Protein AF-A0A1H6VQX9-F1 (afdb_monomer)

Secondary structure (DSSP, 8-state):
---HHHHHHHHHHHHHHHHHHHHHT-HHHHHHHHHHHHHHHHHHHHHHHHHHHHHHHHHHTT----SHHHHTTSHHHHHHHHHHHHHHHHHHHHHHHHHHHHHHHHHHHHHHHHHHHHHHHHHHH-TTGGG-HHHHHHHHHHHHHHHHHHHHHTTTTTS-HHHHSTTSSHHHHHHHHHHHHHHHHS--PPPGGGSTTTHHHHHHHHHHHHHHHHHHHHHHHHHHTT-HHHHHHHHHHHHHHHHHHHHHHHHHHHHHHHSHHHHHH-TTHHHHHHHHHHHHHHHHHHHHHHHHHHHHHHHHHHHH--

Sequence (306 aa):
MVDMTKEREKFEKDFKKTKPQLKALSAAQGTKMKKQVLSWLDETWKLEDKLSDTIVAARKSGVTGTRAADFIKEKAVAKALKDWKAAVVKHHGNIDELTGFSNDAQALHDELARRTEFIEKDLKKSKTGMKDMKIMATVKEAKRALPDLKKAGAFGSDLPVHVVFYARKLQQSVEVIVKQALKKADPKEFPKALQPEQRKRTVRTVTGHERKVLNYCRAAEAGMEKDIKKAAKALDMAKKELEPLEKLHDEFTSVAKKMRKEIAESKDKAAIVKLMKSVNDSFRKCDAVFDELDEKIDAAQAQANS

Foldseek 3Di:
DDPLVVLLVVLLVVLVVCVVVLVVLFLVVLVVLLVVLVVLVVVLVVLLVQLLVLLLVQVVVPQPDQFLVSSCVPPSNVVSLVVSVVSVVVSLVSLVVLQVSLVSLVVCLVVLVVSLVVSVVVLVVDPCSVVPVSSVVSSVVSVVSNVRSNSSNCSSVPDDPCSNCPCVVVRVVSSVSSNVSVLVNPDLDDPPCLDPVNVVVNLVLLVVLLVLLVVLLVQLVVCLVPPLVSSVVSLVSSVVSLVVLVVLLVSLVVCVVSNVVVLVPDPCVVSSVVSNVSSNVSNVVSVVSSVVSVVVSVVSVVVVVD

Organism: NCBI:txid1227549

Solvent-accessible surface area (backbone atoms only — not comparable to full-atom values): 16025 Å² total; per-residue (Å²): 132,86,61,62,68,60,52,50,55,47,50,53,57,49,54,63,68,42,50,66,53,54,62,65,37,21,38,70,49,43,52,52,46,53,50,48,38,54,53,40,47,54,55,28,49,56,30,46,51,50,27,29,52,36,46,24,51,44,43,75,74,63,55,81,63,84,50,52,81,61,46,50,77,40,67,65,30,38,49,29,49,50,54,27,52,52,36,51,53,50,34,51,49,44,48,51,52,39,34,50,51,7,51,53,14,36,53,51,28,55,52,50,50,54,53,43,52,54,54,51,55,49,33,73,71,36,96,64,34,81,71,44,60,67,59,53,50,47,46,54,52,52,61,66,46,40,65,40,18,50,54,14,27,41,53,46,77,70,54,56,66,71,69,77,54,53,61,70,56,52,72,62,43,48,43,50,45,44,50,53,19,50,67,70,47,57,75,92,63,73,57,67,62,64,31,82,91,32,36,69,56,42,51,52,51,52,55,49,31,44,52,50,23,54,50,22,41,53,50,13,60,70,19,53,88,77,37,54,71,58,11,52,53,26,40,54,54,16,50,66,39,39,53,64,40,50,54,51,32,51,53,44,55,49,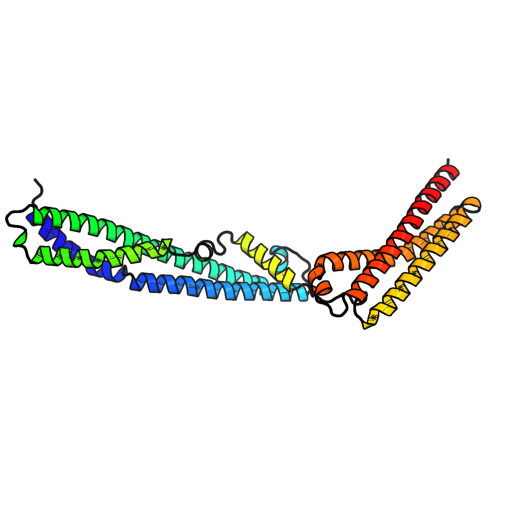44,61,68,76,39,49,66,60,44,71,71,37,96,52,32,70,62,46,54,51,52,49,48,51,43,43,53,47,35,54,55,49,50,55,55,46,53,59,48,51,56,51,50,52,54,53,53,54,63,76,74,108

pLDDT: mean 89.67, std 8.83, range [50.38, 98.38]

Structure (mmCIF, N/CA/C/O backbone):
data_AF-A0A1H6VQX9-F1
#
_entry.id   AF-A0A1H6VQX9-F1
#
loop_
_atom_site.group_PDB
_atom_site.id
_atom_site.type_symbol
_atom_site.label_atom_id
_atom_site.label_alt_id
_atom_site.label_comp_id
_atom_site.label_asym_id
_atom_site.label_entity_id
_atom_site.label_seq_id
_atom_site.pdbx_PDB_ins_code
_atom_site.Cartn_x
_atom_site.Cartn_y
_atom_site.Cartn_z
_atom_site.occupancy
_atom_site.B_iso_or_equiv
_atom_site.auth_seq_id
_atom_site.auth_comp_id
_atom_site.auth_asym_id
_atom_site.auth_atom_id
_atom_site.pdbx_PDB_model_num
ATOM 1 N N . MET A 1 1 ? 14.584 10.295 -58.556 1.00 54.91 1 MET A N 1
ATOM 2 C CA . MET A 1 1 ? 15.043 8.892 -58.475 1.00 54.91 1 MET A CA 1
ATOM 3 C C . MET A 1 1 ? 15.931 8.800 -57.241 1.00 54.91 1 MET A C 1
ATOM 5 O O . MET A 1 1 ? 16.844 9.609 -57.141 1.00 54.91 1 MET A O 1
ATOM 9 N N . VAL A 1 2 ? 15.606 7.955 -56.257 1.00 63.53 2 VAL A N 1
ATOM 10 C CA . VAL A 1 2 ? 16.454 7.797 -55.060 1.00 63.53 2 VAL A CA 1
ATOM 11 C C . VAL A 1 2 ? 17.697 7.014 -55.472 1.00 63.53 2 VAL A C 1
ATOM 13 O O . VAL A 1 2 ? 17.581 5.947 -56.070 1.00 63.53 2 VAL A O 1
ATOM 16 N N . ASP A 1 3 ? 18.874 7.569 -55.203 1.00 81.06 3 ASP A N 1
ATOM 17 C CA . ASP A 1 3 ? 20.149 6.914 -55.486 1.00 81.06 3 ASP A CA 1
ATOM 18 C C . ASP A 1 3 ? 20.408 5.839 -54.421 1.00 81.06 3 ASP A C 1
ATOM 20 O O . ASP A 1 3 ? 20.815 6.130 -53.294 1.00 81.06 3 ASP A O 1
ATOM 24 N N . MET A 1 4 ? 20.120 4.584 -54.774 1.00 85.25 4 MET A N 1
ATOM 25 C CA . MET A 1 4 ? 20.185 3.456 -53.843 1.00 85.25 4 MET A CA 1
ATOM 26 C C . MET A 1 4 ? 21.599 3.165 -53.341 1.00 85.25 4 MET A C 1
ATOM 28 O O . MET A 1 4 ? 21.752 2.647 -52.237 1.00 85.25 4 MET A O 1
ATOM 32 N N . THR A 1 5 ? 22.639 3.538 -54.088 1.00 83.25 5 THR A N 1
ATOM 33 C CA . THR A 1 5 ? 24.025 3.411 -53.619 1.00 83.25 5 THR A CA 1
ATOM 34 C C . THR A 1 5 ? 24.264 4.345 -52.433 1.00 83.25 5 THR A C 1
ATOM 36 O O . THR A 1 5 ? 24.736 3.906 -51.384 1.00 83.25 5 THR A O 1
ATOM 39 N N . LYS A 1 6 ? 23.828 5.607 -52.542 1.00 85.81 6 LYS A N 1
ATOM 40 C CA . LYS A 1 6 ? 23.940 6.593 -51.455 1.00 85.81 6 LYS A CA 1
ATOM 41 C C . LYS A 1 6 ? 23.111 6.212 -50.231 1.00 85.81 6 LYS A C 1
ATOM 43 O O . LYS A 1 6 ? 23.571 6.393 -49.107 1.00 85.81 6 LYS A O 1
ATOM 48 N N . GLU A 1 7 ? 21.914 5.658 -50.421 1.00 89.50 7 GLU A N 1
ATOM 49 C CA . GLU A 1 7 ? 21.080 5.195 -49.300 1.00 89.50 7 GLU A CA 1
ATOM 50 C C . GLU A 1 7 ? 21.702 4.004 -48.553 1.00 89.50 7 GLU A C 1
ATOM 52 O O . GLU A 1 7 ? 21.637 3.948 -47.322 1.00 89.50 7 GLU A O 1
ATOM 57 N N . ARG A 1 8 ? 22.367 3.079 -49.259 1.00 88.88 8 ARG A N 1
ATOM 58 C CA . ARG A 1 8 ? 23.111 1.970 -48.635 1.00 88.88 8 ARG A CA 1
ATOM 59 C C . ARG A 1 8 ? 24.309 2.469 -47.829 1.00 88.88 8 ARG A C 1
ATOM 61 O O . ARG A 1 8 ? 24.460 2.092 -46.667 1.00 88.88 8 ARG A O 1
ATOM 68 N N . GLU A 1 9 ? 25.123 3.354 -48.400 1.00 89.88 9 GLU A N 1
ATOM 69 C CA . GLU A 1 9 ? 26.266 3.961 -47.700 1.00 89.88 9 GLU A CA 1
ATOM 70 C C . GLU A 1 9 ? 25.819 4.762 -46.468 1.00 89.88 9 GLU A C 1
ATOM 72 O O . GLU A 1 9 ? 26.430 4.682 -45.396 1.00 89.88 9 GLU A O 1
ATOM 77 N N . LYS A 1 10 ? 24.706 5.496 -46.590 1.00 93.00 10 LYS A N 1
ATOM 78 C CA . LYS A 1 10 ? 24.083 6.218 -45.479 1.00 93.00 10 LYS A CA 1
ATOM 79 C C . LYS A 1 10 ? 23.601 5.265 -44.388 1.00 93.00 10 LYS A C 1
ATOM 81 O O . LYS A 1 10 ? 23.869 5.521 -43.217 1.00 93.00 10 LYS A O 1
ATOM 86 N N . PHE A 1 11 ? 22.952 4.154 -44.743 1.00 93.94 11 PHE A N 1
ATOM 87 C CA . PHE A 1 11 ? 22.558 3.123 -43.779 1.00 93.94 11 PHE A CA 1
ATOM 88 C C . PHE A 1 11 ? 23.759 2.563 -43.012 1.00 93.94 11 PHE A C 1
ATOM 90 O O . PHE A 1 11 ? 23.705 2.476 -41.787 1.00 93.94 11 PHE A O 1
ATOM 97 N N . GLU A 1 12 ? 24.863 2.255 -43.693 1.00 93.75 12 GLU A N 1
ATOM 98 C CA . GLU A 1 12 ? 26.082 1.779 -43.033 1.00 93.75 12 GLU A CA 1
ATOM 99 C C . GLU A 1 12 ? 26.643 2.801 -42.035 1.00 93.75 12 GLU A C 1
ATOM 101 O O . GLU A 1 12 ? 26.983 2.465 -40.894 1.00 93.75 12 GLU A O 1
ATOM 106 N N . LYS A 1 13 ? 26.730 4.065 -42.463 1.00 94.44 13 LYS A N 1
ATOM 107 C CA . LYS A 1 13 ? 27.240 5.167 -41.644 1.00 94.44 13 LYS A CA 1
ATOM 108 C C . LYS A 1 13 ? 26.352 5.429 -40.430 1.00 94.44 13 LYS A C 1
ATOM 110 O O . LYS A 1 13 ? 26.873 5.611 -39.330 1.00 94.44 13 LYS A O 1
ATOM 115 N N . ASP A 1 14 ? 25.039 5.443 -40.618 1.00 94.00 14 ASP A N 1
ATOM 116 C CA . ASP A 1 14 ? 24.082 5.693 -39.544 1.00 94.00 14 ASP A CA 1
ATOM 117 C C . ASP A 1 14 ? 24.049 4.525 -38.562 1.00 94.00 14 ASP A C 1
ATOM 119 O O . ASP A 1 14 ? 24.152 4.748 -37.361 1.00 94.00 14 ASP A O 1
ATOM 123 N N . PHE A 1 15 ? 24.036 3.280 -39.047 1.00 95.56 15 PHE A N 1
ATOM 124 C CA . PHE A 1 15 ? 24.052 2.109 -38.174 1.00 95.56 15 PHE A CA 1
ATOM 125 C C . PHE A 1 15 ? 25.290 2.078 -37.268 1.00 95.56 15 PHE A C 1
ATOM 127 O O . PHE A 1 15 ? 25.192 1.769 -36.079 1.00 95.56 15 PHE A O 1
ATOM 134 N N . LYS A 1 16 ? 26.464 2.467 -37.789 1.00 94.00 16 LYS A N 1
ATOM 135 C CA . LYS A 1 16 ? 27.679 2.629 -36.971 1.00 94.00 16 LYS A CA 1
ATOM 136 C C . LYS A 1 16 ? 27.488 3.637 -35.835 1.00 94.00 16 LYS A C 1
ATOM 138 O O . LYS A 1 16 ? 27.967 3.386 -34.731 1.00 94.00 16 LYS A O 1
ATOM 143 N N . LYS A 1 17 ? 26.774 4.739 -36.082 1.00 94.25 17 LYS A N 1
ATOM 144 C CA . LYS A 1 17 ? 26.452 5.753 -35.064 1.00 94.25 17 LYS A CA 1
ATOM 145 C C . LYS A 1 17 ? 25.387 5.289 -34.071 1.00 94.25 17 LYS A C 1
ATOM 147 O O . LYS A 1 17 ? 25.374 5.783 -32.953 1.00 94.25 17 LYS A O 1
ATOM 152 N N . THR A 1 18 ? 24.539 4.333 -34.446 1.00 94.00 18 THR A N 1
ATOM 153 C CA . THR A 1 18 ? 23.508 3.752 -33.574 1.00 94.00 18 THR A CA 1
ATOM 154 C C . THR A 1 18 ? 24.080 2.740 -32.572 1.00 94.00 18 THR A C 1
ATOM 156 O O . THR A 1 18 ? 23.475 2.502 -31.530 1.00 94.00 18 THR A O 1
ATOM 159 N N . LYS A 1 19 ? 25.274 2.168 -32.806 1.00 93.69 19 LYS A N 1
ATOM 160 C CA . LYS A 1 19 ? 25.875 1.147 -31.915 1.00 93.69 19 LYS A CA 1
ATOM 161 C C . LYS A 1 19 ? 25.946 1.538 -30.424 1.00 93.69 19 LYS A C 1
ATOM 163 O O . LYS A 1 19 ? 25.628 0.686 -29.593 1.00 93.69 19 LYS A O 1
ATOM 168 N N . PRO A 1 20 ? 26.311 2.778 -30.037 1.00 95.50 20 PRO A N 1
ATOM 169 C CA . PRO A 1 20 ? 26.260 3.206 -28.639 1.00 95.50 20 PRO A CA 1
ATOM 170 C C . PRO A 1 20 ? 24.843 3.166 -28.052 1.00 95.50 20 PRO A C 1
ATOM 172 O O . PRO A 1 20 ? 24.669 2.707 -26.925 1.00 95.50 20 PRO A O 1
ATOM 175 N N . GLN A 1 21 ? 23.832 3.575 -28.826 1.00 94.94 21 GLN A N 1
ATOM 176 C CA . GLN A 1 21 ? 22.427 3.519 -28.412 1.00 94.94 21 GLN A CA 1
ATOM 177 C C . GLN A 1 21 ? 21.942 2.074 -28.269 1.00 94.94 21 GLN A C 1
ATOM 179 O O . GLN A 1 21 ? 21.281 1.771 -27.284 1.00 94.94 21 GLN A O 1
ATOM 184 N N . LEU A 1 22 ? 22.345 1.157 -29.161 1.00 94.81 22 LEU A N 1
ATOM 185 C CA . LEU A 1 22 ? 22.039 -0.278 -29.024 1.00 94.81 22 LEU A CA 1
ATOM 186 C C . LEU A 1 22 ? 22.569 -0.854 -27.705 1.00 94.81 22 LEU A C 1
ATOM 188 O O . LEU A 1 22 ? 21.906 -1.660 -27.062 1.00 94.81 22 LEU A O 1
ATOM 192 N N . LYS A 1 23 ? 23.764 -0.430 -27.278 1.00 94.25 23 LYS A N 1
ATOM 193 C CA . LYS A 1 23 ? 24.338 -0.849 -25.993 1.00 94.25 23 LYS A CA 1
ATOM 194 C C . LYS A 1 23 ? 23.569 -0.251 -24.811 1.00 94.25 23 LYS A C 1
ATOM 196 O O . LYS A 1 23 ? 23.316 -0.957 -23.831 1.00 94.25 23 LYS A O 1
ATOM 201 N N . ALA A 1 24 ? 23.219 1.033 -24.901 1.00 96.44 24 ALA A N 1
ATOM 202 C CA . ALA A 1 24 ? 22.477 1.746 -23.865 1.00 96.44 24 ALA A CA 1
ATOM 203 C C . ALA A 1 24 ? 21.059 1.183 -23.684 1.00 96.44 24 ALA A C 1
ATOM 205 O O . ALA A 1 24 ? 20.647 0.980 -22.551 1.00 96.44 24 ALA A O 1
ATOM 206 N N . LEU A 1 25 ? 20.373 0.845 -24.780 1.00 97.25 25 LEU A N 1
ATOM 207 C CA . LEU A 1 25 ? 19.007 0.308 -24.827 1.00 97.25 25 LEU A CA 1
ATOM 208 C C . LEU A 1 25 ? 18.963 -1.228 -24.886 1.00 97.25 25 LEU A C 1
ATOM 210 O O . LEU A 1 25 ? 18.012 -1.819 -25.391 1.00 97.25 25 LEU A O 1
ATOM 214 N N . SER A 1 26 ? 20.005 -1.890 -24.382 1.00 96.38 26 SER A N 1
ATOM 215 C CA . SER A 1 26 ? 20.086 -3.352 -24.405 1.00 96.38 26 SER A CA 1
ATOM 216 C C . SER A 1 26 ? 19.162 -4.005 -23.379 1.00 96.38 26 SER A C 1
ATOM 218 O O . SER A 1 26 ? 18.902 -3.456 -22.301 1.00 96.38 26 SER A O 1
ATOM 220 N N . ALA A 1 27 ? 18.739 -5.245 -23.634 1.00 96.69 27 ALA A N 1
ATOM 221 C CA . ALA A 1 27 ? 17.878 -5.963 -22.694 1.00 96.69 27 ALA A CA 1
ATOM 222 C C . ALA A 1 27 ? 18.547 -6.193 -21.323 1.00 96.69 27 ALA A C 1
ATOM 224 O O . ALA A 1 27 ? 17.866 -6.339 -20.303 1.00 96.69 27 ALA A O 1
ATOM 225 N N . ALA A 1 28 ? 19.883 -6.199 -21.275 1.00 96.62 28 ALA A N 1
ATOM 226 C CA . ALA A 1 28 ? 20.649 -6.255 -20.033 1.00 96.62 28 ALA A CA 1
ATOM 227 C C . ALA A 1 28 ? 20.431 -5.006 -19.157 1.00 96.62 28 ALA A C 1
ATOM 229 O O . ALA A 1 28 ? 20.236 -5.142 -17.947 1.00 96.62 28 ALA A O 1
ATOM 230 N N . GLN A 1 29 ? 20.402 -3.806 -19.753 1.00 96.50 29 GLN A N 1
ATOM 231 C CA . GLN A 1 29 ? 20.094 -2.569 -19.025 1.00 96.50 29 GLN A CA 1
ATOM 232 C C . GLN A 1 29 ? 18.636 -2.549 -18.564 1.00 96.50 29 GLN A C 1
ATOM 234 O O . GLN A 1 29 ? 18.382 -2.315 -17.382 1.00 96.50 29 GLN A O 1
ATOM 239 N N . GLY A 1 30 ? 17.695 -2.930 -19.434 1.00 96.38 30 GLY A N 1
ATOM 240 C CA . GLY A 1 30 ? 16.282 -3.054 -19.055 1.00 96.38 30 GLY A CA 1
ATOM 241 C C . GLY A 1 30 ? 16.060 -4.039 -17.897 1.00 96.38 30 GLY A C 1
ATOM 242 O O . GLY A 1 30 ? 15.322 -3.750 -16.957 1.00 96.38 30 GLY A O 1
ATOM 243 N N . THR A 1 31 ? 16.793 -5.161 -17.874 1.00 96.81 31 THR A N 1
ATOM 244 C CA . THR A 1 31 ? 16.767 -6.120 -16.752 1.00 96.81 31 THR A CA 1
ATOM 245 C C . THR A 1 31 ? 17.264 -5.490 -15.448 1.00 96.81 31 THR A C 1
ATOM 247 O O . THR A 1 31 ? 16.688 -5.736 -14.385 1.00 96.81 31 THR A O 1
ATOM 250 N N . LYS A 1 32 ? 18.328 -4.679 -15.503 1.00 96.12 32 LYS A N 1
ATOM 251 C CA . LYS A 1 32 ? 18.862 -3.965 -14.334 1.00 96.12 32 LYS A CA 1
ATOM 252 C C . LYS A 1 32 ? 17.848 -2.953 -13.798 1.00 96.12 32 LYS A C 1
ATOM 254 O O . LYS A 1 32 ? 17.581 -2.956 -12.599 1.00 96.12 32 LYS A O 1
ATOM 259 N N . MET A 1 33 ? 17.245 -2.158 -14.678 1.00 96.88 33 MET A N 1
ATOM 260 C CA . MET A 1 33 ? 16.210 -1.189 -14.311 1.00 96.88 33 MET A CA 1
ATOM 261 C C . MET A 1 33 ? 14.976 -1.881 -13.717 1.00 96.88 33 MET A C 1
ATOM 263 O O . MET A 1 33 ? 14.507 -1.488 -12.654 1.00 96.88 33 MET A O 1
ATOM 267 N N . LYS A 1 34 ? 14.506 -2.989 -14.313 1.00 96.00 34 LYS A N 1
ATOM 268 C CA . LYS A 1 34 ? 13.398 -3.786 -13.757 1.00 96.00 34 LYS A CA 1
ATOM 269 C C . LYS A 1 34 ? 13.709 -4.314 -12.354 1.00 96.00 34 LYS A C 1
ATOM 271 O O . LYS A 1 34 ? 12.863 -4.225 -11.469 1.00 96.00 34 LYS A O 1
ATOM 276 N N . LYS A 1 35 ? 14.920 -4.835 -12.119 1.00 95.25 35 LYS A N 1
ATOM 277 C CA . LYS A 1 35 ? 15.347 -5.261 -10.772 1.00 95.25 35 LYS A CA 1
ATOM 278 C C . LYS A 1 35 ? 15.356 -4.098 -9.782 1.00 95.25 35 LYS A C 1
ATOM 280 O O . LYS A 1 35 ? 14.923 -4.275 -8.649 1.00 95.25 35 LYS A O 1
ATOM 285 N N . GLN A 1 36 ? 15.812 -2.923 -10.209 1.00 93.75 36 GLN A 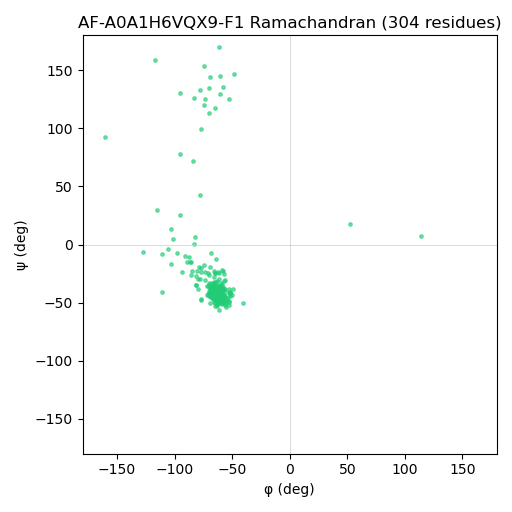N 1
ATOM 286 C CA . GLN A 1 36 ? 15.806 -1.719 -9.384 1.00 93.75 36 GLN A CA 1
ATOM 287 C C . GLN A 1 36 ? 14.379 -1.297 -9.006 1.00 93.75 36 GLN A C 1
ATOM 289 O O . GLN A 1 36 ? 14.134 -1.056 -7.829 1.00 93.75 36 GLN A O 1
ATOM 294 N N . VAL A 1 37 ? 13.429 -1.295 -9.949 1.00 96.25 37 VAL A N 1
ATOM 295 C CA . VAL A 1 37 ? 12.002 -1.032 -9.665 1.00 96.25 37 VAL A CA 1
ATOM 296 C C . VAL A 1 37 ? 11.467 -1.977 -8.583 1.00 96.25 37 VAL A C 1
ATOM 298 O O . VAL A 1 37 ? 10.839 -1.531 -7.628 1.00 96.25 37 VAL A O 1
ATOM 301 N N . LEU A 1 38 ? 11.744 -3.280 -8.693 1.00 95.12 38 LEU A N 1
ATOM 302 C CA . LEU A 1 38 ? 11.277 -4.266 -7.710 1.00 95.12 38 LEU A CA 1
ATOM 303 C C . LEU A 1 38 ? 11.944 -4.097 -6.336 1.00 95.12 38 LEU A C 1
ATOM 305 O O . LEU A 1 38 ? 11.275 -4.231 -5.316 1.00 95.12 38 LEU A O 1
ATOM 309 N N . SER A 1 39 ? 13.236 -3.764 -6.302 1.00 94.06 39 SER A N 1
ATOM 310 C CA . SER A 1 39 ? 13.953 -3.474 -5.054 1.00 94.06 39 SER A CA 1
ATOM 311 C C . SER A 1 39 ? 13.383 -2.244 -4.344 1.00 94.06 39 SER A C 1
ATOM 313 O O . SER A 1 39 ? 13.196 -2.263 -3.132 1.00 94.06 39 SER A O 1
ATOM 315 N N . TRP A 1 40 ? 13.064 -1.183 -5.091 1.00 93.44 40 TRP A N 1
ATOM 316 C CA . TRP A 1 40 ? 12.454 0.021 -4.522 1.00 93.44 40 TRP A CA 1
ATOM 317 C C . TRP A 1 40 ? 11.043 -0.231 -3.994 1.00 93.44 40 TRP A C 1
ATOM 319 O O . TRP A 1 40 ? 10.669 0.344 -2.970 1.00 93.44 40 TRP A O 1
ATOM 329 N N . LEU A 1 41 ? 10.272 -1.107 -4.642 1.00 96.00 41 LEU A N 1
ATOM 330 C CA . LEU A 1 41 ? 8.968 -1.513 -4.124 1.00 96.00 41 LEU A CA 1
ATOM 331 C C . LEU A 1 41 ? 9.094 -2.233 -2.773 1.00 96.00 41 LEU A C 1
ATOM 333 O O . LEU A 1 41 ? 8.362 -1.897 -1.846 1.00 96.00 41 LEU A O 1
ATOM 337 N N . ASP A 1 42 ? 10.050 -3.156 -2.635 1.00 95.62 42 ASP A N 1
ATOM 338 C CA . ASP A 1 42 ? 10.321 -3.852 -1.368 1.00 95.62 42 ASP A CA 1
ATOM 339 C C . ASP A 1 42 ? 10.731 -2.879 -0.246 1.00 95.62 42 ASP A C 1
ATOM 341 O O . ASP A 1 42 ? 10.218 -2.943 0.872 1.00 95.62 42 ASP A O 1
ATOM 345 N N . GLU A 1 43 ? 11.597 -1.908 -0.550 1.00 94.44 43 GLU A N 1
ATOM 346 C CA . GLU A 1 43 ? 11.941 -0.836 0.394 1.00 94.44 43 GLU A CA 1
ATOM 347 C C . GLU A 1 43 ? 10.721 0.007 0.786 1.00 94.44 43 GLU A C 1
ATOM 349 O O . GLU A 1 43 ? 10.573 0.399 1.948 1.00 94.44 43 GLU A O 1
ATOM 354 N N . THR A 1 44 ? 9.816 0.252 -0.160 1.00 96.75 44 THR A N 1
ATOM 355 C CA . THR A 1 44 ? 8.588 1.003 0.104 1.00 96.75 44 THR A CA 1
ATOM 356 C C . THR A 1 44 ? 7.636 0.220 1.011 1.00 96.75 44 THR A C 1
ATOM 358 O O . THR A 1 44 ? 7.075 0.807 1.938 1.00 96.75 44 THR A O 1
ATOM 361 N N . TRP A 1 45 ? 7.516 -1.101 0.836 1.00 96.75 45 TRP A N 1
ATOM 362 C CA . TRP A 1 45 ? 6.754 -1.964 1.748 1.00 96.75 45 TRP A CA 1
ATOM 363 C C . TRP A 1 45 ? 7.331 -1.986 3.164 1.00 96.75 45 TRP A C 1
ATOM 365 O O . TRP A 1 45 ? 6.581 -1.858 4.126 1.00 96.75 45 TRP A O 1
ATOM 375 N N . LYS A 1 46 ? 8.658 -2.021 3.326 1.00 96.00 46 LYS A N 1
ATOM 376 C CA . LYS A 1 46 ? 9.286 -1.920 4.660 1.00 96.00 46 LYS A CA 1
ATOM 377 C C . LYS A 1 46 ? 8.951 -0.605 5.369 1.00 96.00 46 LYS A C 1
ATOM 379 O O . LYS A 1 46 ? 8.781 -0.566 6.588 1.00 96.00 46 LYS A O 1
ATOM 384 N N . LEU A 1 47 ? 8.859 0.492 4.618 1.00 97.62 47 LEU A N 1
ATOM 385 C CA . LEU A 1 47 ? 8.433 1.783 5.162 1.00 97.62 47 LEU A CA 1
ATOM 386 C C . LEU A 1 47 ? 6.929 1.820 5.458 1.00 97.62 47 LEU A C 1
ATOM 388 O O . LEU A 1 47 ? 6.523 2.495 6.404 1.00 97.62 47 LEU A O 1
ATOM 392 N N . GLU A 1 48 ? 6.117 1.082 4.699 1.00 97.75 48 GLU A N 1
ATOM 393 C CA . GLU A 1 48 ? 4.691 0.886 4.981 1.00 97.75 48 GLU A CA 1
ATOM 394 C C . GLU A 1 48 ? 4.488 0.137 6.302 1.00 97.75 48 GLU A C 1
ATOM 396 O O . GLU A 1 48 ? 3.715 0.588 7.148 1.00 97.75 48 GLU A O 1
ATOM 401 N N . ASP A 1 49 ? 5.234 -0.947 6.523 1.00 96.69 49 ASP A N 1
ATOM 402 C CA . ASP A 1 49 ? 5.217 -1.699 7.780 1.00 96.69 49 ASP A CA 1
ATOM 403 C C . ASP A 1 49 ? 5.618 -0.808 8.956 1.00 96.69 49 ASP A C 1
ATOM 405 O O . ASP A 1 49 ? 4.910 -0.736 9.961 1.00 96.69 49 ASP A O 1
ATOM 409 N N . LYS A 1 50 ? 6.689 -0.022 8.796 1.00 95.94 50 LYS A N 1
ATOM 410 C CA . LYS A 1 50 ? 7.107 0.953 9.809 1.00 95.94 50 LYS A CA 1
ATOM 411 C C . LYS A 1 50 ? 6.020 1.992 10.097 1.00 95.94 50 LYS A C 1
ATOM 413 O O . LYS A 1 50 ? 5.797 2.340 11.256 1.00 95.94 50 LYS A O 1
ATOM 418 N N . LEU A 1 51 ? 5.340 2.500 9.068 1.00 98.12 51 LEU A N 1
ATOM 419 C CA . LEU A 1 51 ? 4.200 3.400 9.243 1.00 98.12 51 LEU A CA 1
ATOM 420 C C . LEU A 1 51 ? 3.077 2.706 10.028 1.00 98.12 51 LEU A C 1
ATOM 422 O O . LEU A 1 51 ? 2.611 3.262 11.024 1.00 98.12 51 LEU A O 1
ATOM 426 N N . SER A 1 52 ? 2.701 1.484 9.644 1.00 96.88 52 SER A N 1
ATOM 427 C CA . SER A 1 52 ? 1.730 0.656 10.370 1.00 96.88 52 SER A CA 1
ATOM 428 C C . SER A 1 52 ? 2.111 0.515 11.849 1.00 96.88 52 SER A C 1
ATOM 430 O O . SER A 1 52 ? 1.286 0.786 12.719 1.00 96.88 52 SER A O 1
ATOM 432 N N . ASP A 1 53 ? 3.359 0.171 12.158 1.00 93.50 53 ASP A N 1
ATOM 433 C CA . ASP A 1 53 ? 3.831 -0.024 13.533 1.00 93.50 53 ASP A CA 1
ATOM 434 C C . ASP A 1 53 ? 3.775 1.262 14.364 1.00 93.50 53 ASP A C 1
ATOM 436 O O . ASP A 1 53 ? 3.356 1.237 15.524 1.00 93.50 53 ASP A O 1
ATOM 440 N N . THR A 1 54 ? 4.117 2.413 13.774 1.00 95.94 54 THR A N 1
ATOM 441 C CA . THR A 1 54 ? 3.976 3.704 14.469 1.00 95.94 54 THR A CA 1
ATOM 442 C C . THR A 1 54 ? 2.518 4.057 14.762 1.00 95.94 54 THR A C 1
ATOM 444 O O . THR A 1 54 ? 2.236 4.624 15.816 1.00 95.94 54 THR A O 1
ATOM 447 N N . ILE A 1 55 ? 1.578 3.682 13.886 1.00 95.06 55 ILE A N 1
ATOM 448 C CA . ILE A 1 55 ? 0.137 3.870 14.114 1.00 95.06 55 ILE A CA 1
ATOM 449 C C . ILE A 1 55 ? -0.347 2.946 15.237 1.00 95.06 55 ILE A C 1
ATOM 451 O O . ILE A 1 55 ? -1.096 3.385 16.110 1.00 95.06 55 ILE A O 1
ATOM 455 N N . VAL A 1 56 ? 0.113 1.690 15.265 1.00 89.00 56 VAL A N 1
ATOM 456 C CA . VAL A 1 56 ? -0.179 0.758 16.366 1.00 89.00 56 VAL A CA 1
ATOM 457 C C . VAL A 1 56 ? 0.333 1.311 17.698 1.00 89.00 56 VAL A C 1
ATOM 459 O O . VAL A 1 56 ? -0.394 1.287 18.691 1.00 89.00 56 VAL A O 1
ATOM 462 N N . ALA A 1 57 ? 1.560 1.832 17.730 1.00 84.12 57 ALA A N 1
ATOM 463 C CA . ALA A 1 57 ? 2.137 2.436 18.929 1.00 84.12 57 ALA A CA 1
ATOM 464 C C . ALA A 1 57 ? 1.339 3.668 19.392 1.00 84.12 57 ALA A C 1
ATOM 466 O O . ALA A 1 57 ? 0.987 3.748 20.566 1.00 84.12 57 ALA A O 1
ATOM 467 N N . ALA A 1 58 ? 0.977 4.566 18.470 1.00 83.94 58 ALA A N 1
ATOM 468 C CA . ALA A 1 58 ? 0.141 5.736 18.750 1.00 83.94 58 ALA A CA 1
ATOM 469 C C . ALA A 1 58 ? -1.250 5.356 19.293 1.00 83.94 58 ALA A C 1
ATOM 471 O O . ALA A 1 58 ? -1.777 5.977 20.216 1.00 83.94 58 ALA A O 1
ATOM 472 N N . ARG A 1 59 ? -1.856 4.291 18.755 1.00 83.75 59 ARG A N 1
ATOM 473 C CA . ARG A 1 59 ? -3.123 3.759 19.268 1.00 83.75 59 ARG A CA 1
ATOM 474 C C . ARG A 1 59 ? -2.975 3.261 20.706 1.00 83.75 59 ARG A C 1
ATOM 476 O O . ARG A 1 59 ? -3.803 3.590 21.550 1.00 83.75 59 ARG A O 1
ATOM 483 N N . LYS A 1 60 ? -1.904 2.517 20.998 1.00 76.25 60 LYS A N 1
ATOM 484 C CA . LYS A 1 60 ? -1.595 2.021 22.351 1.00 76.25 60 LYS A CA 1
ATOM 485 C C . LYS A 1 60 ? -1.274 3.143 23.342 1.00 76.25 60 LYS A C 1
ATOM 487 O O . LYS A 1 60 ? -1.545 2.977 24.525 1.00 76.25 60 LYS A O 1
ATOM 492 N N . SER A 1 61 ? -0.745 4.277 22.878 1.00 74.31 61 SER A N 1
ATOM 493 C CA . SER A 1 61 ? -0.496 5.459 23.712 1.00 74.31 61 SER A CA 1
ATOM 494 C C . SER A 1 61 ? -1.725 6.355 23.914 1.00 74.31 61 SER A C 1
ATOM 496 O O . SER A 1 61 ? -1.616 7.360 24.609 1.00 74.31 61 SER A O 1
ATOM 498 N N . GLY A 1 62 ? -2.886 6.006 23.343 1.00 67.06 62 GLY A N 1
ATOM 499 C CA . GLY A 1 62 ? -4.164 6.663 23.639 1.00 67.06 62 GLY A CA 1
ATOM 500 C C . GLY A 1 62 ? -4.800 7.456 22.495 1.00 67.06 62 GLY A C 1
ATOM 501 O O . GLY A 1 62 ? -5.821 8.103 22.720 1.00 67.06 62 GLY A O 1
ATOM 502 N N . VAL A 1 63 ? -4.272 7.408 21.265 1.00 74.62 63 VAL A N 1
ATOM 503 C CA . VAL A 1 63 ? -4.931 8.060 20.118 1.00 74.62 63 VAL A CA 1
ATOM 504 C C . VAL A 1 63 ? -6.223 7.313 19.751 1.00 74.62 63 VAL A C 1
ATOM 506 O O . VAL A 1 63 ? -6.208 6.173 19.278 1.00 74.62 63 VAL A O 1
ATOM 509 N N . THR A 1 64 ? -7.373 7.961 19.953 1.00 76.94 64 THR A N 1
ATOM 510 C CA . THR A 1 64 ? -8.705 7.348 19.787 1.00 76.94 64 THR A CA 1
ATOM 511 C C . THR A 1 64 ? -9.283 7.455 18.375 1.00 76.94 64 THR A C 1
ATOM 513 O O . THR A 1 64 ? -10.215 6.713 18.048 1.00 76.94 64 THR A O 1
ATOM 516 N N . GLY A 1 65 ? -8.717 8.324 17.535 1.00 78.38 65 GLY A N 1
ATOM 517 C CA . GLY A 1 65 ? -9.176 8.577 16.172 1.00 78.38 65 GLY A CA 1
ATOM 518 C C . GLY A 1 65 ? -9.117 7.366 15.237 1.00 78.38 65 GLY A C 1
ATOM 519 O O . GLY A 1 65 ? -8.567 6.313 15.563 1.00 78.38 65 GLY A O 1
ATOM 520 N N . THR A 1 66 ? -9.722 7.512 14.060 1.00 86.44 66 THR A N 1
ATOM 521 C CA . THR A 1 66 ? -9.915 6.412 13.091 1.00 86.44 66 THR A CA 1
ATOM 522 C C . THR A 1 66 ? -9.421 6.735 11.684 1.00 86.44 66 THR A C 1
ATOM 524 O O . THR A 1 66 ? -9.426 5.857 10.819 1.00 86.44 66 THR A O 1
ATOM 527 N N . ARG A 1 67 ? -8.997 7.978 11.442 1.00 92.44 67 ARG A N 1
ATOM 528 C CA . ARG A 1 67 ? -8.530 8.468 10.141 1.00 92.44 67 ARG A CA 1
ATOM 529 C C . ARG A 1 67 ? -7.075 8.879 10.225 1.00 92.44 67 ARG A C 1
ATOM 531 O O . ARG A 1 67 ? -6.596 9.236 11.297 1.00 92.44 67 ARG A O 1
ATOM 538 N N . ALA A 1 68 ? -6.386 8.922 9.087 1.00 91.69 68 ALA A N 1
ATOM 539 C CA . ALA A 1 68 ? -4.981 9.332 9.048 1.00 91.69 68 ALA A CA 1
ATOM 540 C C . ALA A 1 68 ? -4.732 10.683 9.740 1.00 91.69 68 ALA A C 1
ATOM 542 O O . ALA A 1 68 ? -3.771 10.822 10.495 1.00 91.69 68 ALA A O 1
ATOM 543 N N . ALA A 1 69 ? -5.636 11.649 9.544 1.00 92.94 69 ALA A N 1
ATOM 544 C CA . ALA A 1 69 ? -5.566 12.986 10.137 1.00 92.94 69 ALA A CA 1
ATOM 545 C C . ALA A 1 69 ? -5.502 12.996 11.679 1.00 92.94 69 ALA A C 1
ATOM 547 O O . ALA A 1 69 ? -4.960 13.936 12.261 1.00 92.94 69 ALA A O 1
ATOM 548 N N . ASP A 1 70 ? -6.010 11.954 12.337 1.00 91.00 70 ASP A N 1
ATOM 549 C CA . ASP A 1 70 ? -5.988 11.847 13.796 1.00 91.00 70 ASP A CA 1
ATOM 550 C C . ASP A 1 70 ? -4.604 11.427 14.314 1.00 91.00 70 ASP A C 1
ATOM 552 O O . ASP A 1 70 ? -4.198 11.827 15.402 1.00 91.00 70 ASP A O 1
ATOM 556 N N . PHE A 1 71 ? -3.856 10.659 13.515 1.00 92.69 71 PHE A N 1
ATOM 557 C CA . PHE A 1 71 ? -2.556 10.099 13.894 1.00 92.69 71 PHE A CA 1
ATOM 558 C C . PHE A 1 71 ? -1.374 10.970 13.469 1.00 92.69 71 PHE A C 1
ATOM 560 O O . PHE A 1 71 ? -0.322 10.901 14.092 1.00 92.69 71 PHE A O 1
ATOM 567 N N . ILE A 1 72 ? -1.513 11.821 12.444 1.00 91.81 72 ILE A N 1
ATOM 568 C CA . ILE A 1 72 ? -0.399 12.663 11.958 1.00 91.81 72 ILE A CA 1
ATOM 569 C C . ILE A 1 72 ? 0.103 13.700 12.974 1.00 91.81 72 ILE A C 1
ATOM 571 O O . ILE A 1 72 ? 1.147 14.305 12.752 1.00 91.81 72 ILE A O 1
ATOM 575 N N . LYS A 1 73 ? -0.627 13.931 14.071 1.00 88.88 73 LYS A N 1
ATOM 576 C CA . LYS A 1 73 ? -0.163 14.783 15.176 1.00 88.88 73 LYS A CA 1
ATOM 577 C C . LYS A 1 73 ? 0.960 14.111 15.974 1.00 88.88 73 LYS A C 1
ATOM 579 O O . LYS A 1 73 ? 1.793 14.802 16.556 1.00 88.88 73 LYS A O 1
ATOM 584 N N . GLU A 1 74 ? 1.030 12.781 15.939 1.00 91.88 74 GLU A N 1
ATOM 585 C CA . GLU A 1 74 ? 2.111 12.014 16.544 1.00 91.88 74 GLU A CA 1
ATOM 586 C C . GLU A 1 74 ? 3.382 12.120 15.700 1.00 91.88 74 GLU A C 1
ATOM 588 O O . GLU A 1 74 ? 3.423 11.698 14.541 1.00 91.88 74 GLU A O 1
ATOM 593 N N . LYS A 1 75 ? 4.461 12.649 16.293 1.00 94.62 75 LYS A N 1
ATOM 594 C CA . LYS A 1 75 ? 5.731 12.914 15.587 1.00 94.62 75 LYS A CA 1
ATOM 595 C C . LYS A 1 75 ? 6.284 11.674 14.876 1.00 94.62 75 LYS A C 1
ATOM 597 O O . LYS A 1 75 ? 6.777 11.778 13.753 1.00 94.62 75 LYS A O 1
ATOM 602 N N . ALA A 1 76 ? 6.194 10.507 15.517 1.00 93.81 76 ALA A N 1
ATOM 603 C CA . ALA A 1 76 ? 6.668 9.245 14.951 1.00 93.81 76 ALA A CA 1
ATOM 604 C C . ALA A 1 76 ? 5.861 8.834 13.708 1.00 93.81 76 ALA A C 1
ATOM 606 O O . ALA A 1 76 ? 6.455 8.469 12.693 1.00 93.81 76 ALA A O 1
ATOM 607 N N . VAL A 1 77 ? 4.531 8.974 13.762 1.00 96.00 77 VAL A N 1
ATOM 608 C CA . VAL A 1 77 ? 3.637 8.684 12.632 1.00 96.00 77 VAL A CA 1
ATOM 609 C C . VAL A 1 77 ? 3.870 9.679 11.500 1.00 96.00 77 VAL A C 1
ATOM 611 O O . VAL A 1 77 ? 4.028 9.273 10.352 1.00 96.00 77 VAL A O 1
ATOM 614 N N . ALA A 1 78 ? 3.956 10.978 11.804 1.00 97.12 78 ALA A N 1
ATOM 615 C CA . ALA A 1 78 ? 4.214 12.017 10.810 1.00 97.12 78 ALA A CA 1
ATOM 616 C C . ALA A 1 78 ? 5.524 11.768 10.047 1.00 97.12 78 ALA A C 1
ATOM 618 O O . ALA A 1 78 ? 5.565 11.871 8.817 1.00 97.12 78 ALA A O 1
ATOM 619 N N . LYS A 1 79 ? 6.590 11.395 10.769 1.00 97.56 79 LYS A N 1
ATOM 620 C CA . LYS A 1 79 ? 7.880 11.052 10.168 1.00 97.56 79 LYS A CA 1
ATOM 621 C C . LYS A 1 79 ? 7.780 9.797 9.299 1.00 97.56 79 LYS A C 1
ATOM 623 O O . LYS A 1 79 ? 8.207 9.838 8.150 1.00 97.56 79 LYS A O 1
ATOM 628 N N . ALA A 1 80 ? 7.203 8.711 9.816 1.00 97.75 80 ALA A N 1
ATOM 629 C CA . ALA A 1 80 ? 7.057 7.468 9.059 1.00 97.75 80 ALA A CA 1
ATOM 630 C C . ALA A 1 80 ? 6.210 7.666 7.790 1.00 97.75 80 ALA A C 1
ATOM 632 O O . ALA A 1 80 ? 6.565 7.168 6.725 1.00 97.75 80 ALA A O 1
ATOM 633 N N . LEU A 1 81 ? 5.146 8.472 7.872 1.00 97.75 81 LEU A N 1
ATOM 634 C CA . LEU A 1 81 ? 4.306 8.823 6.731 1.00 97.75 81 LEU A CA 1
ATOM 635 C C . LEU A 1 81 ? 5.082 9.617 5.675 1.00 97.75 81 LEU A C 1
ATOM 637 O O . LEU A 1 81 ? 4.924 9.364 4.482 1.00 97.75 81 LEU A O 1
ATOM 641 N N . LYS A 1 82 ? 5.912 10.580 6.094 1.00 97.75 82 LYS A N 1
ATOM 642 C CA . LYS A 1 82 ? 6.772 11.349 5.183 1.00 97.75 82 LYS A CA 1
ATOM 643 C C . LYS A 1 82 ? 7.774 10.441 4.469 1.00 97.75 82 LYS A C 1
ATOM 645 O O . LYS A 1 82 ? 7.900 10.539 3.250 1.00 97.75 82 LYS A O 1
ATOM 650 N 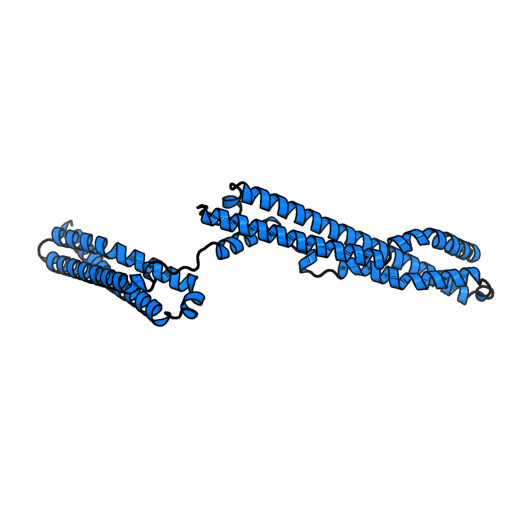N . ASP A 1 83 ? 8.442 9.562 5.214 1.00 97.75 83 ASP A N 1
ATOM 651 C CA . ASP A 1 83 ? 9.439 8.632 4.675 1.00 97.75 83 ASP A CA 1
ATOM 652 C C . ASP A 1 83 ? 8.788 7.666 3.661 1.00 97.75 83 ASP A C 1
ATOM 654 O O . ASP A 1 83 ? 9.281 7.521 2.543 1.00 97.75 83 ASP A O 1
ATOM 658 N N . TRP A 1 84 ? 7.626 7.090 3.995 1.00 98.38 84 TRP A N 1
ATOM 659 C CA . TRP A 1 84 ? 6.863 6.227 3.084 1.00 98.38 84 TRP A CA 1
ATOM 660 C C . TRP A 1 84 ? 6.409 6.965 1.814 1.00 98.38 84 TRP A C 1
ATOM 662 O O . TRP A 1 84 ? 6.615 6.471 0.709 1.00 98.38 84 TRP A O 1
ATOM 672 N N . LYS A 1 85 ? 5.864 8.187 1.933 1.00 97.44 85 LYS A N 1
ATOM 673 C CA . LYS A 1 85 ? 5.468 8.996 0.762 1.00 97.44 85 LYS A CA 1
ATOM 674 C C . LYS A 1 85 ? 6.652 9.299 -0.160 1.00 97.44 85 LYS A C 1
ATOM 676 O O . LYS A 1 85 ? 6.498 9.244 -1.377 1.00 97.44 85 LYS A O 1
ATOM 681 N N . ALA A 1 86 ? 7.822 9.612 0.400 1.00 96.75 86 ALA A N 1
ATOM 682 C CA . ALA A 1 86 ? 9.028 9.853 -0.389 1.00 96.75 86 ALA A CA 1
ATOM 683 C C . ALA A 1 86 ? 9.468 8.593 -1.154 1.00 96.75 86 ALA A C 1
ATOM 685 O O . ALA A 1 86 ? 9.839 8.683 -2.325 1.00 96.75 86 ALA A O 1
ATOM 686 N N . ALA A 1 87 ? 9.364 7.419 -0.527 1.00 96.94 87 ALA A N 1
ATOM 687 C CA . ALA A 1 87 ? 9.640 6.145 -1.183 1.00 96.94 87 ALA A CA 1
ATOM 688 C C . ALA A 1 87 ? 8.639 5.830 -2.307 1.00 96.94 87 ALA A C 1
ATOM 690 O O . ALA A 1 87 ? 9.068 5.457 -3.395 1.00 96.94 87 ALA A O 1
ATOM 691 N N . VAL A 1 88 ? 7.340 6.095 -2.113 1.00 97.12 88 VAL A N 1
ATOM 692 C CA . VAL A 1 88 ? 6.317 5.966 -3.173 1.00 97.12 88 VAL A CA 1
ATOM 693 C C . VAL A 1 88 ? 6.644 6.845 -4.385 1.00 97.12 88 VAL A C 1
ATOM 695 O O . VAL A 1 88 ? 6.581 6.379 -5.521 1.00 97.12 88 VAL A O 1
ATOM 698 N N . VAL A 1 89 ? 7.027 8.108 -4.161 1.00 95.88 89 VAL A N 1
ATOM 699 C CA . VAL A 1 89 ? 7.428 9.022 -5.248 1.00 95.88 89 VAL A CA 1
ATOM 700 C C . VAL A 1 89 ? 8.636 8.468 -5.998 1.00 95.88 89 VAL A C 1
ATOM 702 O O . VAL A 1 89 ? 8.640 8.441 -7.227 1.00 95.88 89 VAL A O 1
ATOM 705 N N . LYS A 1 90 ? 9.643 7.978 -5.271 1.00 95.25 90 LYS A N 1
ATOM 706 C CA . LYS A 1 90 ? 10.838 7.388 -5.877 1.00 95.25 90 LYS A CA 1
ATOM 707 C C . LYS A 1 90 ? 10.522 6.114 -6.663 1.00 95.25 90 LYS A C 1
ATOM 709 O O . LYS A 1 90 ? 11.048 5.931 -7.756 1.00 95.25 90 LYS A O 1
ATOM 714 N N . HIS A 1 91 ? 9.651 5.252 -6.142 1.00 96.25 91 HIS A N 1
ATOM 715 C CA . HIS A 1 91 ? 9.175 4.050 -6.830 1.00 96.25 91 HIS A CA 1
ATOM 716 C C . HIS A 1 91 ? 8.525 4.394 -8.175 1.00 96.25 91 HIS A C 1
ATOM 718 O O . HIS A 1 91 ? 8.922 3.846 -9.203 1.00 96.25 91 HIS A O 1
ATOM 724 N N . HIS A 1 92 ? 7.602 5.361 -8.192 1.00 95.38 92 HIS A N 1
ATOM 725 C CA . HIS A 1 92 ? 6.989 5.833 -9.435 1.00 95.38 92 HIS A CA 1
ATOM 726 C C . HIS A 1 92 ? 8.001 6.471 -10.394 1.00 95.38 92 HIS A C 1
ATOM 728 O O . HIS A 1 92 ? 7.950 6.171 -11.581 1.00 95.38 92 HIS A O 1
ATOM 734 N N . GLY A 1 93 ? 8.978 7.233 -9.891 1.00 95.25 93 GLY A N 1
ATOM 735 C CA . GLY A 1 93 ? 10.072 7.756 -10.717 1.00 95.25 93 GLY A CA 1
ATOM 736 C C . GLY A 1 93 ? 10.870 6.655 -11.428 1.00 95.25 93 GLY A C 1
ATOM 737 O O . GLY A 1 93 ? 11.109 6.751 -12.627 1.00 95.25 93 GLY A O 1
ATOM 738 N N . ASN A 1 94 ? 11.205 5.555 -10.740 1.00 94.81 94 ASN A N 1
ATOM 739 C CA . ASN A 1 94 ? 11.883 4.420 -11.386 1.00 94.81 94 ASN A CA 1
ATOM 740 C C . ASN A 1 94 ? 10.994 3.715 -12.435 1.00 94.81 94 ASN A C 1
ATOM 742 O O . ASN A 1 94 ? 11.507 3.186 -13.421 1.00 94.81 94 ASN A O 1
ATOM 746 N N . ILE A 1 95 ? 9.670 3.664 -12.224 1.00 96.62 95 ILE A N 1
ATOM 747 C CA . ILE A 1 95 ? 8.728 3.129 -13.223 1.00 96.62 95 ILE A CA 1
ATOM 748 C C . ILE A 1 95 ? 8.714 4.023 -14.463 1.00 96.62 95 ILE A C 1
ATOM 750 O O . ILE A 1 95 ? 8.756 3.503 -15.580 1.00 96.62 95 ILE A O 1
ATOM 754 N N . ASP A 1 96 ? 8.678 5.342 -14.279 1.00 96.06 96 ASP A N 1
ATOM 755 C CA . ASP A 1 96 ? 8.689 6.306 -15.380 1.00 96.06 96 ASP A CA 1
ATOM 756 C C . ASP A 1 96 ? 10.001 6.211 -16.174 1.00 96.06 96 ASP A C 1
ATOM 758 O O . ASP A 1 96 ? 9.968 6.155 -17.403 1.00 96.06 96 ASP A O 1
ATOM 762 N N . GLU A 1 97 ? 11.145 6.066 -15.496 1.00 96.44 97 GLU A N 1
ATOM 763 C CA . GLU A 1 97 ? 12.444 5.813 -16.135 1.00 96.44 97 GLU A CA 1
ATOM 764 C C . GLU A 1 97 ? 12.450 4.513 -16.957 1.00 96.44 97 GLU A C 1
ATOM 766 O O . GLU A 1 97 ? 12.885 4.513 -18.111 1.00 96.44 97 GLU A O 1
ATOM 771 N N . LEU A 1 98 ? 11.943 3.400 -16.407 1.00 97.44 98 LEU A N 1
ATOM 772 C CA . LEU A 1 98 ? 11.854 2.129 -17.140 1.00 97.44 98 LEU A CA 1
ATOM 773 C C . LEU A 1 98 ? 10.893 2.221 -18.332 1.00 97.44 98 LEU A C 1
ATOM 775 O O . LEU A 1 98 ? 11.139 1.617 -19.379 1.00 97.44 98 LEU A O 1
ATOM 779 N N . THR A 1 99 ? 9.799 2.963 -18.176 1.00 96.38 99 THR A N 1
ATOM 780 C CA . THR A 1 99 ? 8.816 3.186 -19.239 1.00 96.38 99 THR A CA 1
ATOM 781 C C . THR A 1 99 ? 9.430 4.012 -20.365 1.00 96.38 99 THR A C 1
ATOM 783 O O . THR A 1 99 ? 9.317 3.621 -21.524 1.00 96.38 99 THR A O 1
ATOM 786 N N . GLY A 1 100 ? 10.150 5.090 -20.037 1.00 97.25 100 GLY A N 1
ATOM 787 C CA . GLY A 1 100 ? 10.903 5.889 -21.006 1.00 97.25 100 GLY A CA 1
ATOM 788 C C . GLY A 1 100 ? 11.936 5.050 -21.758 1.00 97.25 100 GLY A C 1
ATOM 789 O O . GLY A 1 100 ? 11.908 4.998 -22.983 1.00 97.25 100 GLY A O 1
ATOM 790 N N . PHE A 1 101 ? 12.754 4.285 -21.029 1.00 98.12 101 PHE A N 1
ATOM 791 C CA . PHE A 1 101 ? 13.706 3.336 -21.612 1.00 98.12 101 PHE A CA 1
ATOM 792 C C . PHE A 1 101 ? 13.041 2.351 -22.589 1.00 98.12 101 PHE A C 1
ATOM 794 O O . PHE A 1 101 ? 13.558 2.099 -23.677 1.00 98.12 101 PHE A O 1
ATOM 801 N N . SER A 1 102 ? 11.892 1.789 -22.202 1.00 97.81 102 SER A N 1
ATOM 802 C CA . SER A 1 102 ? 11.164 0.810 -23.018 1.00 97.81 102 SER A CA 1
ATOM 803 C C . SER A 1 102 ? 10.600 1.454 -24.286 1.00 97.81 102 SER A C 1
ATOM 805 O O . SER A 1 102 ? 10.721 0.894 -25.374 1.00 97.81 102 SER A O 1
ATOM 807 N N . ASN A 1 103 ? 10.050 2.663 -24.173 1.00 97.88 103 ASN A N 1
ATOM 808 C CA . ASN A 1 103 ? 9.545 3.413 -25.320 1.00 97.88 103 ASN A CA 1
ATOM 809 C C . ASN A 1 103 ? 10.670 3.768 -26.303 1.00 97.88 103 ASN A C 1
ATOM 811 O O . ASN A 1 103 ? 10.506 3.569 -27.506 1.00 97.88 103 ASN A O 1
ATOM 815 N N . ASP A 1 104 ? 11.827 4.212 -25.806 1.00 97.75 104 ASP A N 1
ATOM 816 C CA . ASP A 1 104 ? 12.990 4.533 -26.640 1.00 97.75 104 ASP A CA 1
ATOM 817 C C . ASP A 1 104 ? 13.541 3.286 -27.349 1.00 97.75 104 ASP A C 1
ATOM 819 O O . ASP A 1 104 ? 13.858 3.324 -28.541 1.00 97.75 104 ASP A O 1
ATOM 823 N N . ALA A 1 105 ? 13.614 2.151 -26.645 1.00 98.06 105 ALA A N 1
ATOM 824 C CA . ALA A 1 105 ? 14.027 0.876 -27.226 1.00 98.06 105 ALA A CA 1
ATOM 825 C C . ALA A 1 105 ? 13.055 0.394 -28.315 1.00 98.06 105 ALA A C 1
ATOM 827 O O . ALA A 1 105 ? 13.498 -0.077 -29.366 1.00 98.06 105 ALA A O 1
ATOM 828 N N . GLN A 1 106 ? 11.746 0.545 -28.093 1.00 97.88 106 GLN A N 1
ATOM 829 C CA . GLN A 1 106 ? 10.716 0.196 -29.069 1.00 97.88 106 GLN A CA 1
ATOM 830 C C . GLN A 1 106 ? 10.771 1.111 -30.302 1.00 97.88 106 GLN A C 1
ATOM 832 O O . GLN A 1 106 ? 10.744 0.621 -31.430 1.00 97.88 106 GLN A O 1
ATOM 837 N N . ALA A 1 107 ? 10.938 2.422 -30.112 1.00 97.50 107 ALA A N 1
ATOM 838 C CA . ALA A 1 107 ? 11.091 3.368 -31.215 1.00 97.50 107 ALA A CA 1
ATOM 839 C C . ALA A 1 107 ? 12.331 3.048 -32.068 1.00 97.50 107 ALA A C 1
ATOM 841 O O . ALA A 1 107 ? 12.252 3.005 -33.299 1.00 97.50 107 ALA A O 1
ATOM 842 N N . LEU A 1 108 ? 13.464 2.743 -31.420 1.00 97.38 108 LEU A N 1
ATOM 843 C CA . LEU A 1 108 ? 14.687 2.354 -32.119 1.00 97.38 108 LEU A CA 1
ATOM 844 C C . LEU A 1 108 ? 14.544 1.002 -32.833 1.00 97.38 108 LEU A C 1
ATOM 846 O O . LEU A 1 108 ? 15.063 0.837 -33.940 1.00 97.38 108 LEU A O 1
ATOM 850 N N . HIS A 1 109 ? 13.837 0.042 -32.228 1.00 97.88 109 HIS A N 1
ATOM 851 C CA . HIS A 1 109 ? 13.493 -1.224 -32.875 1.00 97.88 109 HIS A CA 1
ATOM 852 C C . HIS A 1 109 ? 12.731 -0.975 -34.179 1.00 97.88 109 HIS A C 1
ATOM 854 O O . HIS A 1 109 ? 13.126 -1.495 -35.224 1.00 97.88 109 HIS A O 1
ATOM 860 N N . ASP A 1 110 ? 11.670 -0.171 -34.128 1.00 97.62 110 ASP A N 1
ATOM 861 C CA . ASP A 1 110 ? 10.779 0.052 -35.266 1.00 97.62 110 ASP A CA 1
ATOM 862 C C . ASP A 1 110 ? 11.484 0.801 -36.404 1.00 97.62 110 ASP A C 1
ATOM 864 O O . ASP A 1 110 ? 11.362 0.418 -37.574 1.00 97.62 110 ASP A O 1
ATOM 868 N N . GLU A 1 111 ? 12.304 1.807 -36.078 1.00 96.81 111 GLU A N 1
ATOM 869 C CA . GLU A 1 111 ? 13.130 2.501 -37.068 1.00 96.81 111 GLU A CA 1
ATOM 870 C C . GLU A 1 111 ? 14.152 1.551 -37.712 1.00 96.81 111 GLU A C 1
ATOM 872 O O . GLU A 1 111 ? 14.235 1.455 -38.945 1.00 96.81 111 GLU A O 1
ATOM 877 N N . LEU A 1 112 ? 14.925 0.823 -36.898 1.00 97.19 112 LEU A N 1
ATOM 878 C CA . LEU A 1 112 ? 15.976 -0.062 -37.393 1.00 97.19 112 LEU A CA 1
ATOM 879 C C . LEU A 1 112 ? 15.393 -1.213 -38.219 1.00 97.19 112 LEU A C 1
ATOM 881 O O . LEU A 1 112 ? 15.966 -1.558 -39.255 1.00 97.19 112 LEU A O 1
ATOM 885 N N . ALA A 1 113 ? 14.254 -1.778 -37.810 1.00 97.62 113 ALA A N 1
ATOM 886 C CA . ALA A 1 113 ? 13.565 -2.838 -38.537 1.00 97.62 113 ALA A CA 1
ATOM 887 C C . ALA A 1 113 ? 13.141 -2.354 -39.928 1.00 97.62 113 ALA A C 1
ATOM 889 O O . ALA A 1 113 ? 13.500 -2.977 -40.931 1.00 97.62 113 ALA A O 1
ATOM 890 N N . ARG A 1 114 ? 12.477 -1.191 -40.0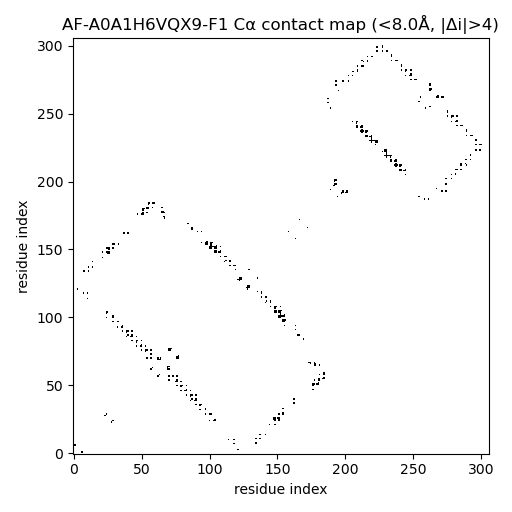01 1.00 96.69 114 ARG A N 1
ATOM 891 C CA . ARG A 1 114 ? 12.023 -0.588 -41.262 1.00 96.69 114 ARG A CA 1
ATOM 892 C C . ARG A 1 114 ? 13.186 -0.298 -42.211 1.00 96.69 114 ARG A C 1
ATOM 894 O O . ARG A 1 114 ? 13.112 -0.628 -43.395 1.00 96.69 114 ARG A O 1
ATOM 901 N N . ARG A 1 115 ? 14.270 0.308 -41.711 1.00 95.38 115 ARG A N 1
ATOM 902 C CA . ARG A 1 115 ? 15.459 0.625 -42.525 1.00 95.38 115 ARG A CA 1
ATOM 903 C C . ARG A 1 115 ? 16.160 -0.637 -43.019 1.00 95.38 115 ARG A C 1
ATOM 905 O O . ARG A 1 115 ? 16.522 -0.719 -44.190 1.00 95.38 115 ARG A O 1
ATOM 912 N N . THR A 1 116 ? 16.308 -1.629 -42.145 1.00 95.44 116 THR A N 1
ATOM 913 C CA . THR A 1 116 ? 16.945 -2.909 -42.479 1.00 95.44 116 THR A CA 1
ATOM 914 C C . THR A 1 116 ? 16.155 -3.654 -43.554 1.00 95.44 116 THR A C 1
ATOM 916 O O . THR A 1 116 ? 16.745 -4.144 -44.514 1.00 95.44 116 THR A O 1
ATOM 919 N N . GLU A 1 117 ? 14.825 -3.699 -43.438 1.00 95.38 117 GLU A N 1
ATOM 920 C CA . GLU A 1 117 ? 13.952 -4.327 -44.433 1.00 95.38 117 GLU A CA 1
ATOM 921 C C . GLU A 1 117 ? 14.011 -3.607 -45.788 1.00 95.38 117 GLU A C 1
ATOM 923 O O . GLU A 1 117 ? 14.081 -4.256 -46.834 1.00 95.38 117 GLU A O 1
ATOM 928 N N . PHE A 1 118 ? 14.018 -2.270 -45.781 1.00 93.81 118 PHE A N 1
ATOM 929 C CA . PHE A 1 118 ? 14.120 -1.464 -46.997 1.00 93.81 118 PHE A CA 1
ATOM 930 C C . PHE A 1 118 ? 15.425 -1.740 -47.760 1.00 93.81 118 PHE A C 1
ATOM 932 O O . PHE A 1 118 ? 15.384 -2.054 -48.952 1.00 93.81 118 PHE A O 1
ATOM 939 N N . ILE A 1 119 ? 16.568 -1.704 -47.065 1.00 93.25 119 ILE A N 1
ATOM 940 C CA . ILE A 1 119 ? 17.884 -1.976 -47.663 1.00 93.25 119 ILE A CA 1
ATOM 941 C C . ILE A 1 119 ? 17.996 -3.434 -48.121 1.00 93.25 119 ILE A C 1
ATOM 943 O O . ILE A 1 119 ? 18.497 -3.704 -49.210 1.00 93.25 119 ILE A O 1
ATOM 947 N N . GLU A 1 120 ? 17.485 -4.393 -47.348 1.00 91.69 120 GLU A N 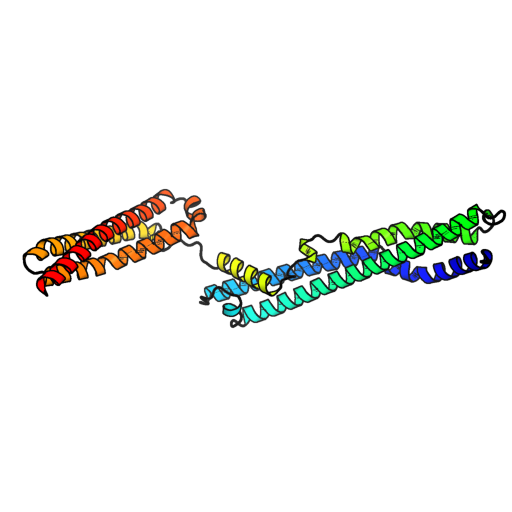1
ATOM 948 C CA . GLU A 1 120 ? 17.495 -5.802 -47.748 1.00 91.69 120 GLU A CA 1
ATOM 949 C C . GLU A 1 120 ? 16.667 -6.057 -49.017 1.00 91.69 120 GLU A C 1
ATOM 951 O O . GLU A 1 120 ? 17.109 -6.792 -49.905 1.00 91.69 120 GLU A O 1
ATOM 956 N N . LYS A 1 121 ? 15.472 -5.462 -49.123 1.00 90.50 121 LYS A N 1
ATOM 957 C CA . LYS A 1 121 ? 14.625 -5.573 -50.321 1.00 90.50 121 LYS A CA 1
ATOM 958 C C . LYS A 1 121 ? 15.331 -5.017 -51.556 1.00 90.50 121 LYS A C 1
ATOM 960 O O . LYS A 1 121 ? 15.233 -5.617 -52.625 1.00 90.50 121 LYS A O 1
ATOM 965 N N . ASP A 1 122 ? 16.045 -3.907 -51.413 1.00 89.38 122 ASP A N 1
ATOM 966 C CA . ASP A 1 122 ? 16.821 -3.310 -52.496 1.00 89.38 122 ASP A CA 1
ATOM 967 C C . ASP A 1 122 ? 18.021 -4.178 -52.918 1.00 89.38 122 ASP A C 1
ATOM 969 O O . ASP A 1 122 ? 18.190 -4.466 -54.105 1.00 89.38 122 ASP A O 1
ATOM 973 N N . LEU A 1 123 ? 18.800 -4.692 -51.959 1.00 86.88 123 LEU A N 1
ATOM 974 C CA . LEU A 1 123 ? 19.920 -5.601 -52.240 1.00 86.88 123 LEU A CA 1
ATOM 975 C C . LEU A 1 123 ? 19.476 -6.866 -52.988 1.00 86.88 123 LEU A C 1
ATOM 977 O O . LEU A 1 123 ? 20.195 -7.329 -53.871 1.00 86.88 123 LEU A O 1
ATOM 981 N N . LYS A 1 124 ? 18.286 -7.400 -52.672 1.00 85.31 124 LYS A N 1
ATOM 982 C CA . LYS A 1 124 ? 17.695 -8.562 -53.361 1.00 85.31 124 LYS A CA 1
ATOM 983 C C . LYS A 1 124 ? 17.234 -8.252 -54.788 1.00 85.31 124 LYS A C 1
ATOM 985 O O . LYS A 1 124 ? 17.272 -9.136 -55.636 1.00 85.31 124 LYS A O 1
ATOM 990 N N . LYS A 1 125 ? 16.772 -7.026 -55.055 1.00 84.62 125 LYS A N 1
ATOM 991 C CA . LYS A 1 125 ? 16.275 -6.602 -56.379 1.00 84.62 125 LYS A CA 1
ATOM 992 C C . LYS A 1 125 ? 17.390 -6.133 -57.320 1.00 84.62 125 LYS A C 1
ATOM 994 O O . LYS A 1 125 ? 17.211 -6.127 -58.535 1.00 84.62 125 LYS A O 1
ATOM 999 N N . SER A 1 126 ? 18.531 -5.720 -56.777 1.00 76.69 126 SER A N 1
ATOM 1000 C CA . SER A 1 126 ? 19.652 -5.176 -57.541 1.00 76.69 126 SER A CA 1
ATOM 1001 C C . SER A 1 126 ? 20.548 -6.277 -58.125 1.00 76.69 126 SER A C 1
ATOM 1003 O O . SER A 1 126 ? 21.094 -7.094 -57.387 1.00 76.69 126 SER A O 1
ATOM 1005 N N . LYS A 1 127 ? 20.790 -6.246 -59.447 1.00 66.00 127 LYS A N 1
ATOM 1006 C CA . LYS A 1 127 ? 21.689 -7.186 -60.160 1.00 66.00 127 LYS A CA 1
ATOM 1007 C C . LYS A 1 127 ? 23.139 -7.180 -59.639 1.00 66.00 127 LYS A C 1
ATOM 1009 O O . LYS A 1 127 ? 23.862 -8.152 -59.836 1.00 66.00 127 LYS A O 1
ATOM 1014 N N . THR A 1 128 ? 23.568 -6.102 -58.979 1.00 63.28 128 THR A N 1
ATOM 1015 C CA . THR A 1 128 ? 24.899 -5.944 -58.364 1.00 63.28 128 THR A CA 1
ATOM 1016 C C . THR A 1 128 ? 24.860 -5.929 -56.829 1.00 63.28 128 THR A C 1
ATOM 1018 O O . THR A 1 128 ? 25.912 -5.994 -56.199 1.00 63.28 128 THR A O 1
ATOM 1021 N N . GLY A 1 129 ? 23.672 -5.890 -56.209 1.00 58.22 129 GLY A N 1
ATOM 1022 C CA . GLY A 1 129 ? 23.492 -5.707 -54.762 1.00 58.22 129 GLY A CA 1
ATOM 1023 C C . GLY A 1 129 ? 24.049 -6.839 -53.897 1.00 58.22 129 GLY A C 1
ATOM 1024 O O . GLY A 1 129 ? 24.652 -6.570 -52.865 1.00 58.22 129 GLY A O 1
ATOM 1025 N N . MET A 1 130 ? 23.958 -8.094 -54.347 1.00 58.25 130 MET A N 1
ATOM 1026 C CA . MET A 1 130 ? 24.543 -9.245 -53.636 1.00 58.25 130 MET A CA 1
ATOM 1027 C C . MET A 1 130 ? 26.082 -9.272 -53.625 1.00 58.25 130 MET A C 1
ATOM 1029 O O . MET A 1 130 ? 26.663 -10.111 -52.946 1.00 58.25 130 MET A O 1
ATOM 1033 N N . LYS A 1 131 ? 26.765 -8.379 -54.354 1.00 64.69 131 LYS A N 1
ATOM 1034 C CA . LYS A 1 131 ? 28.234 -8.261 -54.310 1.00 64.69 131 LYS A CA 1
ATOM 1035 C C . LYS A 1 131 ? 28.716 -7.259 -53.257 1.00 64.69 131 LYS A C 1
ATOM 1037 O O . LYS A 1 131 ? 29.906 -7.230 -52.951 1.00 64.69 131 LYS A O 1
ATOM 1042 N N . ASP A 1 132 ? 27.811 -6.477 -52.664 1.00 79.62 132 ASP A N 1
ATOM 1043 C CA . ASP A 1 132 ? 28.137 -5.511 -51.615 1.00 79.62 132 ASP A CA 1
ATOM 1044 C C . ASP A 1 132 ? 28.180 -6.187 -50.234 1.00 79.62 132 ASP A C 1
ATOM 1046 O O . ASP A 1 132 ? 27.293 -6.059 -49.382 1.00 79.62 132 ASP A O 1
ATOM 1050 N N . MET A 1 133 ? 29.237 -6.980 -50.037 1.00 83.62 133 MET A N 1
ATOM 1051 C CA . MET A 1 133 ? 29.463 -7.782 -48.830 1.00 83.62 133 MET A CA 1
ATOM 1052 C C . MET A 1 133 ? 29.459 -6.941 -47.549 1.00 83.62 133 MET A C 1
ATOM 1054 O O . MET A 1 133 ? 29.057 -7.427 -46.490 1.00 83.62 133 MET A O 1
ATOM 1058 N N . LYS A 1 134 ? 29.876 -5.674 -47.644 1.00 88.06 134 LYS A N 1
ATOM 1059 C CA . LYS A 1 134 ? 29.946 -4.745 -46.517 1.00 88.06 134 LYS A CA 1
ATOM 1060 C C . LYS A 1 134 ? 28.549 -4.362 -46.037 1.00 88.06 134 LYS A C 1
ATOM 1062 O O . LYS A 1 134 ? 28.251 -4.520 -44.853 1.00 88.06 134 LYS A O 1
ATOM 1067 N N . ILE A 1 135 ? 27.670 -3.953 -46.952 1.00 90.19 135 ILE A N 1
ATOM 1068 C CA . ILE A 1 135 ? 26.286 -3.605 -46.612 1.00 90.19 135 ILE A CA 1
ATOM 1069 C C . ILE A 1 135 ? 25.509 -4.846 -46.159 1.00 90.19 135 ILE A C 1
ATOM 1071 O O . ILE A 1 135 ? 24.770 -4.777 -45.176 1.00 90.19 135 ILE A O 1
ATOM 1075 N N . MET A 1 136 ? 25.720 -6.009 -46.788 1.00 88.81 136 MET A N 1
ATOM 1076 C CA . MET A 1 136 ? 25.109 -7.265 -46.327 1.00 88.81 136 MET A CA 1
ATOM 1077 C C . MET A 1 136 ? 25.529 -7.636 -44.897 1.00 88.81 136 MET A C 1
ATOM 1079 O O . MET A 1 136 ? 24.691 -8.072 -44.102 1.00 88.81 136 MET A O 1
ATOM 1083 N N . ALA A 1 137 ? 26.801 -7.432 -44.537 1.00 92.19 137 ALA A N 1
ATOM 1084 C CA . ALA A 1 137 ? 27.272 -7.634 -43.169 1.00 92.19 137 ALA A CA 1
ATOM 1085 C C . ALA A 1 137 ? 26.588 -6.670 -42.186 1.00 92.19 137 ALA A C 1
ATOM 1087 O O . ALA A 1 137 ? 26.161 -7.102 -41.114 1.00 92.19 137 ALA A O 1
ATOM 10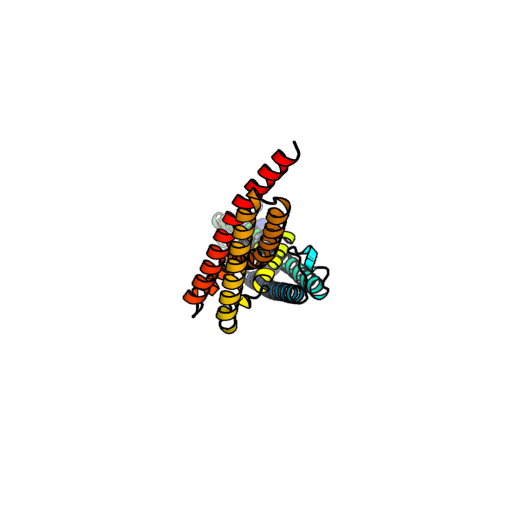88 N N . THR A 1 138 ? 26.403 -5.400 -42.565 1.00 94.69 138 THR A N 1
ATOM 1089 C CA . THR A 1 138 ? 25.668 -4.422 -41.749 1.00 94.69 138 THR A CA 1
ATOM 1090 C C . THR A 1 138 ? 24.198 -4.795 -41.567 1.00 94.69 138 THR A C 1
ATOM 1092 O O . THR A 1 138 ? 23.706 -4.762 -40.444 1.00 94.69 138 THR A O 1
ATOM 1095 N N . VAL A 1 139 ? 23.502 -5.229 -42.624 1.00 94.75 139 VAL A N 1
ATOM 1096 C CA . VAL A 1 139 ? 22.118 -5.735 -42.532 1.00 94.75 139 VAL A CA 1
ATOM 1097 C C . VAL A 1 139 ? 22.037 -6.921 -41.568 1.00 94.75 139 VAL A C 1
ATOM 1099 O O . VAL A 1 139 ? 21.139 -6.983 -40.729 1.00 94.75 139 VAL A O 1
ATOM 1102 N N . LYS A 1 140 ? 22.994 -7.855 -41.637 1.00 94.75 140 LYS A N 1
ATOM 1103 C CA . LYS A 1 140 ? 23.057 -9.005 -40.722 1.00 94.75 140 LYS A CA 1
ATOM 1104 C C . LYS A 1 140 ? 23.293 -8.575 -39.272 1.00 94.75 140 LYS A C 1
ATOM 1106 O O . LYS A 1 140 ? 22.681 -9.144 -38.371 1.00 94.75 140 LYS A O 1
ATOM 1111 N N . GLU A 1 141 ? 24.164 -7.596 -39.038 1.00 96.12 141 GLU A N 1
ATOM 1112 C CA . GLU A 1 141 ? 24.422 -7.045 -37.703 1.00 96.12 141 GLU A CA 1
ATOM 1113 C C . GLU A 1 141 ? 23.184 -6.323 -37.147 1.00 96.12 141 GLU A C 1
ATOM 1115 O O . GLU A 1 141 ? 22.778 -6.597 -36.020 1.00 96.12 141 GLU A O 1
ATOM 1120 N N . ALA A 1 142 ? 22.519 -5.497 -37.958 1.00 95.88 142 ALA A N 1
ATOM 1121 C CA . ALA A 1 142 ? 21.277 -4.822 -37.591 1.00 95.88 142 ALA A CA 1
ATOM 1122 C C . ALA A 1 142 ? 20.175 -5.819 -37.209 1.00 95.88 142 ALA A C 1
ATOM 1124 O O . ALA A 1 142 ? 19.586 -5.711 -36.135 1.00 95.88 142 ALA A O 1
ATOM 1125 N N . LYS A 1 143 ? 19.963 -6.863 -38.024 1.00 96.50 143 LYS A N 1
ATOM 1126 C CA . LYS A 1 143 ? 19.001 -7.935 -37.718 1.00 96.50 143 LYS A CA 1
ATOM 1127 C C . LYS A 1 143 ? 19.300 -8.668 -36.413 1.00 96.50 143 LYS A C 1
ATOM 1129 O O . LYS A 1 143 ? 18.366 -9.089 -35.740 1.00 96.50 143 LYS A O 1
ATOM 1134 N N . ARG A 1 144 ? 20.575 -8.832 -36.048 1.00 96.69 144 ARG A N 1
ATOM 1135 C CA . ARG A 1 144 ? 20.968 -9.454 -34.771 1.00 96.69 144 ARG A CA 1
ATOM 1136 C C . ARG A 1 144 ? 20.643 -8.576 -33.562 1.00 96.69 144 ARG A C 1
ATOM 1138 O O . ARG A 1 144 ? 20.437 -9.125 -32.487 1.00 96.69 144 ARG A O 1
ATOM 1145 N N . ALA A 1 145 ? 20.582 -7.256 -33.731 1.00 95.44 145 ALA A N 1
ATOM 1146 C CA . ALA A 1 145 ? 20.244 -6.321 -32.660 1.00 95.44 145 ALA A CA 1
ATOM 1147 C C . ALA A 1 145 ? 18.726 -6.196 -32.414 1.00 95.44 145 ALA A C 1
ATOM 1149 O O . ALA A 1 145 ? 18.314 -5.923 -31.289 1.00 95.44 145 ALA A O 1
ATOM 1150 N N . LEU A 1 146 ? 17.886 -6.432 -33.435 1.00 97.50 146 LEU A N 1
ATOM 1151 C CA . LEU A 1 146 ? 16.426 -6.273 -33.332 1.00 97.50 146 LEU A CA 1
ATOM 1152 C C . LEU A 1 146 ? 15.774 -7.095 -32.200 1.00 97.50 146 LEU A C 1
ATOM 1154 O O . LEU A 1 146 ? 14.974 -6.521 -31.465 1.00 97.50 146 LEU A O 1
ATOM 1158 N N . PRO A 1 147 ? 16.093 -8.390 -31.985 1.00 97.69 147 PRO A N 1
ATOM 1159 C CA . PRO A 1 147 ? 15.483 -9.151 -30.893 1.00 97.69 147 PRO A CA 1
ATOM 1160 C C . PRO A 1 147 ? 15.787 -8.577 -29.506 1.00 97.69 147 PRO A C 1
ATOM 1162 O O . PRO A 1 147 ? 14.924 -8.617 -28.630 1.00 97.69 147 PRO A O 1
ATOM 1165 N N . ASP A 1 148 ? 16.993 -8.037 -29.308 1.00 97.31 148 ASP A N 1
ATOM 1166 C CA . ASP A 1 148 ? 17.393 -7.445 -28.030 1.00 97.31 148 ASP A CA 1
ATOM 1167 C C . ASP A 1 148 ? 16.636 -6.138 -27.765 1.00 97.31 148 ASP A C 1
ATOM 1169 O O . ASP A 1 148 ? 16.069 -5.976 -26.687 1.00 97.31 148 ASP A O 1
ATOM 1173 N N . LEU A 1 149 ? 16.514 -5.268 -28.778 1.00 97.62 149 LEU A N 1
ATOM 1174 C CA . LEU A 1 149 ? 15.705 -4.045 -28.693 1.00 97.62 149 LEU A CA 1
ATOM 1175 C C . LEU A 1 149 ? 14.221 -4.344 -28.468 1.00 97.62 149 LEU A C 1
ATOM 1177 O O . LEU A 1 149 ? 13.586 -3.701 -27.640 1.00 97.62 149 LEU A O 1
ATOM 1181 N N . LYS A 1 150 ? 13.668 -5.354 -29.153 1.00 97.31 150 LYS A N 1
ATOM 1182 C CA . LYS A 1 150 ? 12.276 -5.780 -28.949 1.00 97.31 150 LYS A CA 1
ATOM 1183 C C . LYS A 1 150 ? 12.042 -6.233 -27.509 1.00 97.31 150 LYS A C 1
ATOM 1185 O O . LYS A 1 150 ? 11.032 -5.893 -26.902 1.00 97.31 150 LYS A O 1
ATOM 1190 N N . LYS A 1 151 ? 12.982 -7.000 -26.950 1.00 97.06 151 LYS A N 1
ATOM 1191 C CA . LYS A 1 151 ? 12.927 -7.425 -25.548 1.00 97.06 151 LYS A CA 1
ATOM 1192 C C . LYS A 1 151 ? 13.063 -6.235 -24.597 1.00 97.06 151 LYS A C 1
ATOM 1194 O O . LYS A 1 151 ? 12.348 -6.179 -23.603 1.00 97.06 151 LYS A O 1
ATOM 1199 N N . ALA A 1 152 ? 13.953 -5.291 -24.899 1.00 97.25 152 ALA A N 1
ATOM 1200 C CA . ALA A 1 152 ? 14.112 -4.063 -24.131 1.00 97.25 152 ALA A CA 1
ATOM 1201 C C . ALA A 1 152 ? 12.834 -3.200 -24.141 1.00 97.25 152 ALA A C 1
ATOM 1203 O O . ALA A 1 152 ? 12.448 -2.686 -23.093 1.00 97.25 152 ALA A O 1
ATOM 1204 N N . GLY A 1 153 ? 12.136 -3.128 -25.278 1.00 96.44 153 GLY A N 1
ATOM 1205 C CA . GLY A 1 153 ? 10.882 -2.386 -25.431 1.00 96.44 153 GLY A CA 1
ATOM 1206 C C . GLY A 1 153 ? 9.681 -2.970 -24.684 1.00 96.44 153 GLY A C 1
ATOM 1207 O O . GLY A 1 153 ? 8.728 -2.252 -24.398 1.00 96.44 153 GLY A O 1
ATOM 1208 N N . ALA A 1 154 ? 9.729 -4.248 -24.300 1.00 95.75 154 ALA A N 1
ATOM 1209 C CA . ALA A 1 154 ? 8.641 -4.906 -23.574 1.00 95.75 154 ALA A CA 1
ATOM 1210 C C . ALA A 1 154 ? 8.694 -4.704 -22.047 1.00 95.75 154 ALA A C 1
ATOM 1212 O O . ALA A 1 154 ? 7.707 -4.958 -21.356 1.00 95.75 154 ALA A O 1
ATOM 1213 N N . PHE A 1 155 ? 9.819 -4.248 -21.477 1.00 94.19 155 PHE A N 1
ATOM 1214 C CA . PHE A 1 155 ? 9.980 -4.241 -20.016 1.00 94.19 155 PHE A CA 1
ATOM 1215 C C . PHE A 1 155 ? 8.968 -3.359 -19.279 1.00 94.19 155 PHE A C 1
ATOM 1217 O O . PHE A 1 155 ? 8.537 -3.742 -18.189 1.00 94.19 155 PHE A O 1
ATOM 1224 N N . GLY A 1 156 ? 8.588 -2.216 -19.856 1.00 87.31 156 GLY A N 1
ATOM 1225 C CA . GLY A 1 156 ? 7.583 -1.316 -19.293 1.00 87.31 156 GLY A CA 1
ATOM 1226 C C . GLY A 1 156 ? 6.196 -1.959 -19.207 1.00 87.31 156 GLY A C 1
ATOM 1227 O O . GLY A 1 156 ? 5.539 -1.856 -18.173 1.00 87.31 156 GLY A O 1
ATOM 1228 N N . SER A 1 157 ? 5.772 -2.684 -20.248 1.00 89.31 157 SER A N 1
ATOM 1229 C CA . SER A 1 157 ? 4.484 -3.396 -20.273 1.00 89.31 157 SER A CA 1
ATOM 1230 C C . SER A 1 157 ? 4.483 -4.697 -19.464 1.00 89.31 157 SER A C 1
ATOM 1232 O O . SER A 1 157 ? 3.430 -5.129 -19.005 1.00 89.31 157 SER A O 1
ATOM 1234 N N . ASP A 1 158 ? 5.653 -5.302 -19.246 1.00 92.44 158 ASP A N 1
ATOM 1235 C CA . ASP A 1 158 ? 5.822 -6.563 -18.509 1.00 92.44 158 ASP A CA 1
ATOM 1236 C C . ASP A 1 158 ? 5.854 -6.387 -16.978 1.00 92.44 158 ASP A C 1
ATOM 1238 O O . ASP A 1 158 ? 6.192 -7.323 -16.234 1.00 92.44 158 ASP A O 1
ATOM 1242 N N . LEU A 1 159 ? 5.594 -5.178 -16.475 1.00 94.00 159 LEU A N 1
ATOM 1243 C CA . LEU A 1 159 ? 5.467 -4.941 -15.044 1.00 94.00 159 LEU A CA 1
ATOM 1244 C C . LEU A 1 159 ? 4.091 -5.407 -14.538 1.00 94.00 159 LEU A C 1
ATOM 1246 O O . LEU A 1 159 ? 3.064 -5.045 -15.112 1.00 94.00 159 LEU A O 1
ATOM 1250 N N . PRO A 1 160 ? 4.030 -6.158 -13.422 1.00 93.06 160 PRO A N 1
ATOM 1251 C CA . PRO A 1 160 ? 2.754 -6.522 -12.821 1.00 93.06 160 PRO A CA 1
ATOM 1252 C C . PRO A 1 160 ? 1.943 -5.293 -12.392 1.00 93.06 160 PRO A C 1
ATOM 1254 O O . PRO A 1 160 ? 2.489 -4.327 -11.857 1.00 93.06 160 PRO A O 1
ATOM 1257 N N . VAL A 1 161 ? 0.616 -5.375 -12.513 1.00 92.56 161 VAL A N 1
ATOM 1258 C CA . VAL A 1 161 ? -0.323 -4.294 -12.146 1.00 92.56 161 VAL A CA 1
ATOM 1259 C C . VAL A 1 161 ? -0.092 -3.785 -10.719 1.00 92.56 161 VAL A C 1
ATOM 1261 O O . VAL A 1 161 ? -0.085 -2.579 -10.491 1.00 92.56 161 VAL A O 1
ATOM 1264 N N . HIS A 1 162 ? 0.152 -4.678 -9.756 1.00 91.38 162 HIS A N 1
ATOM 1265 C CA . HIS A 1 162 ? 0.382 -4.278 -8.365 1.00 91.38 162 HIS A CA 1
ATOM 1266 C C . HIS A 1 162 ? 1.666 -3.457 -8.176 1.00 91.38 162 HIS A C 1
ATOM 1268 O O . HIS A 1 162 ? 1.725 -2.681 -7.236 1.00 91.38 162 HIS A O 1
ATOM 1274 N N . VAL A 1 163 ? 2.662 -3.592 -9.059 1.00 94.06 163 VAL A N 1
ATOM 1275 C CA . VAL A 1 163 ? 3.889 -2.778 -9.050 1.00 94.06 163 VAL A CA 1
ATOM 1276 C C . VAL A 1 163 ? 3.597 -1.397 -9.629 1.00 94.06 163 VAL A C 1
ATOM 1278 O O . VAL A 1 163 ? 3.959 -0.388 -9.029 1.00 94.06 163 VAL A O 1
ATOM 1281 N N . VAL A 1 164 ? 2.907 -1.355 -10.774 1.00 94.62 164 VAL A N 1
ATOM 1282 C CA . VAL A 1 164 ? 2.608 -0.120 -11.521 1.00 94.62 164 VAL A CA 1
ATOM 1283 C C . VAL A 1 164 ? 1.644 0.790 -10.758 1.00 94.62 164 VAL A C 1
ATOM 1285 O O . VAL A 1 164 ? 1.805 2.012 -10.735 1.00 94.62 164 VAL A O 1
ATOM 1288 N N . PHE A 1 165 ? 0.632 0.198 -10.124 1.00 93.75 165 PHE A N 1
ATOM 1289 C CA . PHE A 1 165 ? -0.438 0.927 -9.446 1.00 93.75 165 PHE A CA 1
ATOM 1290 C C . PHE A 1 165 ? -0.277 0.996 -7.927 1.00 93.75 165 PHE A C 1
ATOM 1292 O O . PHE A 1 165 ? -1.164 1.534 -7.256 1.00 93.75 165 PHE A O 1
ATOM 1299 N N . TYR A 1 166 ? 0.837 0.497 -7.381 1.00 95.62 166 TYR A N 1
ATOM 1300 C CA . TYR A 1 166 ? 1.126 0.613 -5.955 1.00 95.62 166 TYR A CA 1
ATOM 1301 C C . TYR A 1 166 ? 1.010 2.074 -5.513 1.00 95.62 166 TYR A C 1
ATOM 1303 O O . TYR A 1 166 ? 1.616 2.955 -6.110 1.00 95.62 166 TYR A O 1
ATOM 1311 N N . ALA A 1 167 ? 0.180 2.330 -4.502 1.00 94.19 167 ALA A N 1
ATOM 1312 C CA . ALA A 1 167 ? -0.035 3.647 -3.906 1.00 94.19 167 ALA A CA 1
ATOM 1313 C C . ALA A 1 167 ? -0.393 4.814 -4.865 1.00 94.19 167 ALA A C 1
ATOM 1315 O O . ALA A 1 167 ? -0.374 5.971 -4.441 1.00 94.19 167 ALA A O 1
ATOM 1316 N N . ARG A 1 168 ? -0.837 4.544 -6.110 1.00 92.25 168 ARG A N 1
ATOM 1317 C CA . ARG A 1 168 ? -1.248 5.573 -7.101 1.00 92.25 168 ARG A CA 1
ATOM 1318 C C . ARG A 1 168 ? -2.284 6.552 -6.545 1.00 92.25 168 ARG A C 1
ATOM 1320 O O . ARG A 1 168 ? -2.248 7.744 -6.839 1.00 92.25 168 ARG A O 1
ATOM 1327 N N . LYS A 1 169 ? -3.221 6.053 -5.732 1.00 94.00 169 LYS A N 1
ATOM 1328 C CA . LYS A 1 169 ? -4.164 6.876 -4.962 1.00 94.00 169 LYS A CA 1
ATOM 1329 C C . LYS A 1 169 ? -3.605 7.083 -3.559 1.00 94.00 169 LYS A C 1
ATOM 1331 O O . LYS A 1 169 ? -4.030 6.418 -2.612 1.00 94.00 169 LYS A O 1
ATOM 1336 N N . LEU A 1 170 ? -2.641 7.996 -3.440 1.00 93.06 170 LEU A N 1
ATOM 1337 C CA . LEU A 1 170 ? -1.816 8.157 -2.239 1.00 93.06 170 LEU A CA 1
ATOM 1338 C C . LEU A 1 170 ? -2.653 8.320 -0.966 1.00 93.06 170 LEU A C 1
ATOM 1340 O O . LEU A 1 170 ? -2.485 7.561 -0.018 1.00 93.06 170 LEU A O 1
ATOM 1344 N N . GLN A 1 171 ? -3.612 9.251 -0.963 1.00 93.31 171 GLN A N 1
ATOM 1345 C CA . GLN A 1 171 ? -4.443 9.503 0.217 1.00 93.31 171 GLN A CA 1
ATOM 1346 C C . GLN A 1 171 ? -5.278 8.279 0.614 1.00 93.31 171 GLN A C 1
ATOM 1348 O O . GLN A 1 171 ? -5.349 7.937 1.789 1.00 93.31 171 GLN A O 1
ATOM 1353 N N . GLN A 1 172 ? -5.875 7.586 -0.359 1.00 94.88 172 GLN A N 1
ATOM 1354 C CA . GLN A 1 172 ? -6.657 6.377 -0.086 1.00 94.88 172 GLN A CA 1
ATOM 1355 C C . GLN A 1 172 ? -5.778 5.254 0.468 1.00 94.88 172 GLN A C 1
ATOM 1357 O O . GLN A 1 172 ? -6.202 4.532 1.364 1.00 94.88 172 GLN A O 1
ATOM 1362 N N . SER A 1 173 ? -4.548 5.140 -0.028 1.00 96.50 173 SER A N 1
ATOM 1363 C CA . SER A 1 173 ? -3.582 4.139 0.432 1.00 96.50 173 SER A CA 1
ATOM 1364 C C . SER A 1 173 ? -3.187 4.386 1.889 1.00 96.50 173 SER A C 1
ATOM 1366 O O . SER A 1 173 ? -3.207 3.456 2.688 1.00 96.50 173 SER A O 1
ATOM 1368 N N . VAL A 1 174 ? -2.957 5.647 2.275 1.00 96.69 174 VAL A N 1
ATOM 1369 C CA . VAL A 1 174 ? -2.703 6.020 3.679 1.00 96.69 174 VAL A CA 1
ATOM 1370 C C . VAL A 1 174 ? -3.879 5.634 4.580 1.00 96.69 174 VAL A C 1
ATOM 1372 O O . VAL A 1 174 ? -3.674 5.033 5.631 1.00 96.69 174 VAL A O 1
ATOM 1375 N N . GLU A 1 175 ? -5.117 5.923 4.170 1.00 96.38 175 GLU A N 1
ATOM 1376 C CA . GLU A 1 175 ? -6.305 5.537 4.948 1.00 96.38 175 GLU A CA 1
ATOM 1377 C C . GLU A 1 175 ? -6.446 4.011 5.084 1.00 96.38 175 GLU A C 1
ATOM 1379 O O . GLU A 1 175 ? -6.878 3.514 6.126 1.00 96.38 175 GLU A O 1
ATOM 1384 N N . VAL A 1 176 ? -6.074 3.243 4.054 1.00 96.25 176 VAL A N 1
ATOM 1385 C CA . VAL A 1 176 ? -6.059 1.774 4.119 1.00 96.25 176 VAL A CA 1
ATOM 1386 C C . VAL A 1 176 ? -5.015 1.282 5.122 1.00 96.25 176 VAL A C 1
ATOM 1388 O O . VAL A 1 176 ? -5.357 0.449 5.963 1.00 96.25 176 VAL A O 1
ATOM 1391 N N . ILE A 1 177 ? -3.795 1.828 5.088 1.00 96.50 177 ILE A N 1
ATOM 1392 C CA . ILE A 1 177 ? -2.717 1.484 6.030 1.00 96.50 177 ILE A CA 1
ATOM 1393 C C . ILE A 1 177 ? -3.164 1.756 7.469 1.00 96.50 177 ILE A C 1
ATOM 1395 O O . ILE A 1 177 ? -3.060 0.877 8.322 1.00 96.50 177 ILE A O 1
ATOM 1399 N N . VAL A 1 178 ? -3.755 2.928 7.731 1.00 95.19 178 VAL A N 1
ATOM 1400 C CA . VAL A 1 178 ? -4.294 3.282 9.056 1.00 95.19 178 VAL A CA 1
ATOM 1401 C C . VAL A 1 178 ? -5.355 2.281 9.499 1.00 95.19 178 VAL A C 1
ATOM 1403 O O . VAL A 1 178 ? -5.238 1.701 10.575 1.00 95.19 178 VAL A O 1
ATOM 1406 N N . LYS A 1 179 ? -6.359 1.996 8.663 1.00 93.81 179 LYS A N 1
ATOM 1407 C CA . LYS A 1 179 ? -7.415 1.026 9.004 1.00 93.81 179 LYS A CA 1
ATOM 1408 C C . LYS A 1 179 ? -6.864 -0.368 9.300 1.00 93.81 179 LYS A C 1
ATOM 1410 O O . LYS A 1 179 ? -7.378 -1.048 10.186 1.00 93.81 179 LYS A O 1
ATOM 1415 N N . GLN A 1 180 ? -5.859 -0.820 8.553 1.00 93.44 180 GLN A N 1
ATOM 1416 C CA . GLN A 1 180 ? -5.224 -2.116 8.787 1.00 93.44 180 GLN A CA 1
ATOM 1417 C C . GLN A 1 180 ? -4.396 -2.122 10.075 1.00 93.44 180 GLN A C 1
ATOM 1419 O O . GLN A 1 180 ? -4.499 -3.072 10.848 1.00 93.44 180 GLN A O 1
ATOM 1424 N N . ALA A 1 181 ? -3.640 -1.058 10.348 1.00 92.44 181 ALA A N 1
ATOM 1425 C CA . ALA A 1 181 ? -2.878 -0.908 11.582 1.00 92.44 181 ALA A CA 1
ATOM 1426 C C . ALA A 1 181 ? -3.793 -0.884 12.815 1.00 92.44 181 ALA A C 1
ATOM 1428 O O . ALA A 1 181 ? -3.518 -1.572 13.792 1.00 92.44 181 ALA A O 1
ATOM 1429 N N . LEU A 1 182 ? -4.936 -0.194 12.755 1.00 88.75 182 LEU A N 1
ATOM 1430 C CA . LEU A 1 182 ? -5.909 -0.184 13.854 1.00 88.75 182 LEU A CA 1
ATOM 1431 C C . LEU A 1 182 ? -6.467 -1.577 14.157 1.00 88.75 182 LEU A C 1
ATOM 1433 O O . LEU A 1 182 ? -6.538 -1.962 15.320 1.00 88.75 182 LEU A O 1
ATOM 1437 N N . LYS A 1 183 ? -6.749 -2.383 13.125 1.00 84.56 183 LYS A N 1
ATOM 1438 C CA . LYS A 1 183 ? -7.133 -3.795 13.306 1.00 84.56 183 LYS A CA 1
ATOM 1439 C C . LYS A 1 183 ? -6.043 -4.637 13.980 1.00 84.56 183 LYS A C 1
ATOM 1441 O O . LYS A 1 183 ? -6.377 -5.623 14.628 1.00 84.56 183 LYS A O 1
ATOM 1446 N N . LYS A 1 184 ? -4.760 -4.296 13.794 1.00 78.69 184 LYS A N 1
ATOM 1447 C CA . LYS A 1 184 ? -3.625 -4.948 14.477 1.00 78.69 184 LYS A CA 1
ATOM 1448 C C . LYS A 1 184 ? -3.438 -4.429 15.911 1.00 78.69 184 LYS A C 1
ATOM 1450 O O . LYS A 1 184 ? -2.908 -5.153 16.747 1.00 78.69 184 LYS A O 1
ATOM 1455 N N . ALA A 1 185 ? -3.812 -3.176 16.172 1.00 67.81 185 ALA A N 1
ATOM 1456 C CA . ALA A 1 185 ? -3.583 -2.490 17.440 1.00 67.81 185 ALA A CA 1
ATOM 1457 C C . ALA A 1 185 ? -4.609 -2.831 18.520 1.00 67.81 185 ALA A C 1
ATOM 1459 O O . ALA A 1 185 ? -4.242 -2.871 19.694 1.00 67.81 185 ALA A O 1
ATOM 1460 N N . ASP A 1 186 ? -5.869 -3.053 18.138 1.00 61.00 186 ASP A N 1
ATOM 1461 C CA . ASP A 1 186 ? -6.917 -3.427 19.083 1.00 61.00 186 ASP A CA 1
ATOM 1462 C C . ASP A 1 186 ? -6.592 -4.817 19.679 1.00 61.00 186 ASP A C 1
ATOM 1464 O O . ASP A 1 186 ? -6.504 -5.801 18.932 1.00 61.00 186 ASP A O 1
ATOM 1468 N N . PRO A 1 187 ? -6.373 -4.932 21.005 1.00 50.38 187 PRO A N 1
ATOM 1469 C CA . PRO A 1 187 ? -6.030 -6.203 21.628 1.00 50.38 187 PRO A CA 1
ATOM 1470 C C . PRO A 1 187 ? -7.144 -7.225 21.406 1.00 50.38 187 PRO A C 1
ATOM 1472 O O . PRO A 1 187 ? -8.304 -6.981 21.733 1.00 50.38 187 PRO A O 1
ATOM 1475 N N . LYS A 1 188 ? -6.782 -8.414 20.920 1.00 57.97 188 LYS A N 1
ATOM 1476 C CA . LYS A 1 188 ? -7.652 -9.600 20.918 1.00 57.97 188 LYS A CA 1
ATOM 1477 C C . LYS A 1 188 ? -7.693 -10.256 22.303 1.00 57.97 188 LYS A C 1
ATOM 1479 O O . LYS A 1 188 ? -7.600 -11.474 22.420 1.00 57.97 188 LYS A O 1
ATOM 1484 N N . GLU A 1 189 ? -7.788 -9.461 23.360 1.00 58.66 189 GLU A N 1
ATOM 1485 C CA . GLU A 1 189 ? -7.964 -9.980 24.712 1.00 58.66 189 GLU A CA 1
ATOM 1486 C C . GLU A 1 189 ? -9.445 -9.972 25.058 1.00 58.66 189 GLU A C 1
ATOM 1488 O O . GLU A 1 189 ? -10.140 -8.974 24.867 1.00 58.66 189 GLU A O 1
ATOM 1493 N N . PHE A 1 190 ? -9.945 -11.104 25.555 1.00 64.06 190 PHE A N 1
ATOM 1494 C CA . PHE A 1 190 ? -11.292 -11.141 26.104 1.00 64.06 190 PHE A CA 1
ATOM 1495 C C . PHE A 1 190 ? -11.392 -10.111 27.233 1.00 64.06 190 PHE A C 1
ATOM 1497 O O . PHE A 1 190 ? -10.494 -10.077 28.088 1.00 64.06 190 PHE A O 1
ATOM 1504 N N . PRO A 1 191 ? -12.480 -9.319 27.295 1.00 72.88 191 PRO A N 1
ATOM 1505 C CA . PRO A 1 191 ? -12.743 -8.483 28.452 1.00 72.88 191 PRO A CA 1
ATOM 1506 C C . PRO A 1 191 ? -12.606 -9.266 29.747 1.00 72.88 191 PRO A C 1
ATOM 1508 O O . PRO A 1 191 ? -12.947 -10.453 29.797 1.00 72.88 191 PRO A O 1
ATOM 1511 N N . LYS A 1 192 ? -12.153 -8.596 30.812 1.00 78.38 192 LYS A N 1
ATOM 1512 C CA . LYS A 1 192 ? -11.911 -9.228 32.118 1.00 78.38 192 LYS A CA 1
ATOM 1513 C C . LYS A 1 192 ? -13.098 -10.073 32.576 1.00 78.38 192 LYS A C 1
ATOM 1515 O O . LYS A 1 192 ? -12.889 -11.170 33.070 1.00 78.38 192 LYS A O 1
ATOM 1520 N N . ALA A 1 193 ? -14.330 -9.624 32.337 1.00 75.00 193 ALA A N 1
ATOM 1521 C CA . ALA A 1 193 ? -15.551 -10.344 32.701 1.00 75.00 193 ALA A CA 1
ATOM 1522 C C . ALA A 1 193 ? -15.728 -11.717 32.004 1.00 75.00 193 ALA A C 1
ATOM 1524 O O . ALA A 1 193 ? -16.423 -12.582 32.545 1.00 75.00 193 ALA A O 1
ATOM 1525 N N . LEU A 1 194 ? -15.100 -11.932 30.840 1.00 79.00 194 LEU A N 1
ATOM 1526 C CA . LEU A 1 194 ? -15.095 -13.192 30.080 1.00 79.00 194 LEU A CA 1
ATOM 1527 C C . LEU A 1 194 ? -13.841 -14.052 30.323 1.00 79.00 194 LEU A C 1
ATOM 1529 O O . LEU A 1 194 ? -13.792 -15.202 29.864 1.00 79.00 194 LEU A O 1
ATOM 1533 N N . GLN A 1 195 ? -12.845 -13.539 31.049 1.00 80.12 195 GLN A N 1
ATOM 1534 C CA . GLN A 1 195 ? -11.642 -14.294 31.402 1.00 80.12 195 GLN A CA 1
ATOM 1535 C C . GLN A 1 195 ? -11.968 -15.404 32.415 1.00 80.12 195 GLN A C 1
ATOM 1537 O O . GLN A 1 195 ? -12.819 -15.187 33.285 1.00 80.12 195 GLN A O 1
ATOM 1542 N N . PRO A 1 196 ? -11.308 -16.579 32.336 1.00 79.19 196 PRO A N 1
ATOM 1543 C CA . PRO A 1 196 ? -11.654 -17.769 33.124 1.00 79.19 196 PRO A CA 1
ATOM 1544 C C . PRO A 1 196 ? -11.805 -17.483 34.623 1.00 79.19 196 PRO A C 1
ATOM 1546 O O . PRO A 1 196 ? -12.798 -17.887 35.234 1.00 79.19 196 PRO A O 1
ATOM 1549 N N . GLU A 1 197 ? -10.879 -16.694 35.171 1.00 81.44 197 GLU A N 1
ATOM 1550 C CA . GLU A 1 197 ? -10.788 -16.348 36.596 1.00 81.44 197 GLU A CA 1
ATOM 1551 C C . GLU A 1 197 ? -12.009 -15.558 37.097 1.00 81.44 197 GLU A C 1
ATOM 1553 O O . GLU A 1 197 ? -12.400 -15.653 38.260 1.00 81.44 197 GLU A O 1
ATOM 1558 N N . GLN A 1 198 ? -12.621 -14.754 36.223 1.00 83.56 198 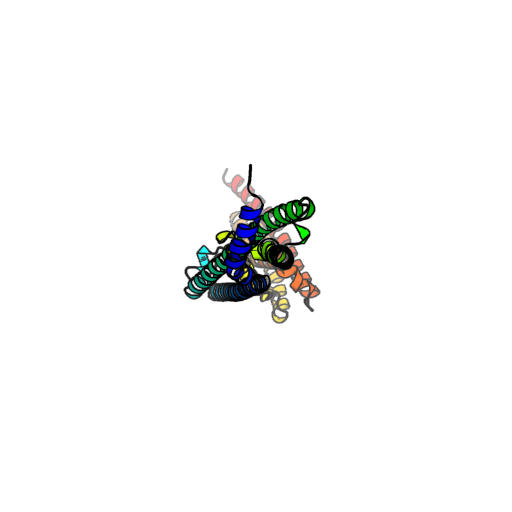GLN A N 1
ATOM 1559 C CA . GLN A 1 198 ? -13.666 -13.798 36.594 1.00 83.56 198 GLN A CA 1
ATOM 1560 C C . GLN A 1 198 ? -15.074 -14.272 36.233 1.00 83.56 198 GLN A C 1
ATOM 1562 O O . GLN A 1 198 ? -16.032 -13.767 36.814 1.00 83.56 198 GLN A O 1
ATOM 1567 N N . ARG A 1 199 ? -15.242 -15.275 35.354 1.00 83.06 199 ARG A N 1
ATOM 1568 C CA . ARG A 1 199 ? -16.573 -15.723 34.880 1.00 83.06 199 ARG A CA 1
ATOM 1569 C C . ARG A 1 199 ? -17.546 -16.020 36.019 1.00 83.06 199 ARG A C 1
ATOM 1571 O O . ARG A 1 199 ? -18.694 -15.594 35.971 1.00 83.06 199 ARG A O 1
ATOM 1578 N N . LYS A 1 200 ? -17.095 -16.717 37.071 1.00 88.06 200 LYS A N 1
ATOM 1579 C CA . LYS A 1 200 ? -17.937 -17.022 38.247 1.00 88.06 200 LYS A CA 1
ATOM 1580 C C . LYS A 1 200 ? -18.397 -15.756 38.973 1.00 88.06 200 LYS A C 1
ATOM 1582 O O . LYS A 1 200 ? -19.533 -15.706 39.439 1.00 88.06 200 LYS A O 1
ATOM 1587 N N . ARG A 1 201 ? -17.528 -14.746 39.074 1.00 87.62 201 ARG A N 1
ATOM 1588 C CA . ARG A 1 201 ? -17.866 -13.451 39.671 1.00 87.62 201 ARG A CA 1
ATOM 1589 C C . ARG A 1 201 ? -18.866 -12.709 38.790 1.00 87.62 201 ARG A C 1
ATOM 1591 O O . ARG A 1 201 ? -19.878 -12.265 39.312 1.00 87.62 201 ARG A O 1
ATOM 1598 N N . THR A 1 202 ? -18.638 -12.675 37.476 1.00 86.25 202 THR A N 1
ATOM 1599 C CA . THR A 1 202 ? -19.556 -12.076 36.497 1.00 86.25 202 THR A CA 1
ATOM 1600 C C . THR A 1 202 ? -20.955 -12.678 36.599 1.00 86.25 202 THR A C 1
ATOM 1602 O O . THR A 1 202 ? -21.919 -11.935 36.737 1.00 86.25 202 THR A O 1
ATOM 1605 N N . VAL A 1 203 ? -21.077 -14.012 36.627 1.00 90.19 203 VAL A N 1
ATOM 1606 C CA . VAL A 1 203 ? -22.375 -14.693 36.797 1.00 90.19 203 VAL A CA 1
ATOM 1607 C C . VAL A 1 203 ? -23.073 -14.239 38.079 1.00 90.19 203 VAL A C 1
ATOM 1609 O O . VAL A 1 203 ? -24.237 -13.860 38.036 1.00 90.19 203 VAL A O 1
ATOM 1612 N N . ARG A 1 204 ? -22.366 -14.226 39.219 1.00 90.12 204 ARG A N 1
ATOM 1613 C CA . ARG A 1 204 ? -22.948 -13.787 40.499 1.00 90.12 204 ARG A CA 1
ATOM 1614 C C . ARG A 1 204 ? -23.419 -12.335 40.453 1.00 90.12 204 ARG A C 1
ATOM 1616 O O . ARG A 1 204 ? -24.487 -12.044 40.980 1.00 90.12 204 ARG A O 1
ATOM 1623 N N . THR A 1 205 ? -22.644 -11.450 39.828 1.00 89.12 205 THR A N 1
ATOM 1624 C CA . THR A 1 205 ? -23.007 -10.040 39.649 1.00 89.12 205 THR A CA 1
ATOM 1625 C C . THR A 1 205 ? -24.279 -9.908 38.813 1.00 89.12 205 THR A C 1
ATOM 1627 O O . THR A 1 205 ? -25.223 -9.258 39.247 1.00 89.12 205 THR A O 1
ATOM 1630 N N . VAL A 1 206 ? -24.349 -10.595 37.669 1.00 91.44 206 VAL A N 1
ATOM 1631 C CA . VAL A 1 206 ? -25.508 -10.574 36.759 1.00 91.44 206 VAL A CA 1
ATOM 1632 C C . VAL A 1 206 ? -26.764 -11.096 37.458 1.00 91.44 206 VAL A C 1
ATOM 1634 O O . VAL A 1 206 ? -27.780 -10.412 37.480 1.00 91.44 206 VAL A O 1
ATOM 1637 N N . THR A 1 207 ? -26.688 -12.258 38.115 1.00 91.50 207 THR A N 1
ATOM 1638 C CA . THR A 1 207 ? -27.827 -12.818 38.864 1.00 91.50 207 THR A CA 1
ATOM 1639 C C . THR A 1 207 ? -28.243 -11.929 40.042 1.00 91.50 207 THR A C 1
ATOM 1641 O O . THR A 1 207 ? -29.421 -11.878 40.398 1.00 91.50 207 THR A O 1
ATOM 1644 N N . GLY A 1 208 ? -27.288 -11.233 40.667 1.00 92.31 208 GLY A N 1
ATOM 1645 C CA . GLY A 1 208 ? -27.551 -10.275 41.737 1.00 92.31 208 GLY A CA 1
ATOM 1646 C C . GLY A 1 208 ? -28.340 -9.062 41.247 1.00 92.31 208 GLY A C 1
ATOM 1647 O O . GLY A 1 208 ? -29.363 -8.733 41.847 1.00 92.31 208 GLY A O 1
ATOM 1648 N N . HIS A 1 209 ? -27.900 -8.441 40.149 1.00 92.81 209 HIS A N 1
ATOM 1649 C CA . HIS A 1 209 ? -28.617 -7.326 39.528 1.00 92.81 209 HIS A CA 1
ATOM 1650 C C . HIS A 1 209 ? -29.990 -7.763 39.010 1.00 92.81 209 HIS A C 1
ATOM 1652 O O . HIS A 1 209 ? -30.975 -7.127 39.363 1.00 92.81 209 HIS A O 1
ATOM 1658 N N . GLU A 1 210 ? -30.097 -8.898 38.302 1.00 94.50 210 GLU A N 1
ATOM 1659 C CA . GLU A 1 210 ? -31.388 -9.424 37.820 1.00 94.50 210 GLU A CA 1
ATOM 1660 C C . GLU A 1 210 ? -32.401 -9.544 38.964 1.00 94.50 210 GLU A C 1
ATOM 1662 O O . GLU A 1 210 ? -33.526 -9.058 38.874 1.00 94.50 210 GLU A O 1
ATOM 1667 N N . ARG A 1 211 ? -31.993 -10.152 40.084 1.00 94.88 211 ARG A N 1
ATOM 1668 C CA . ARG A 1 211 ? -32.877 -10.318 41.241 1.00 94.88 211 ARG A CA 1
ATOM 1669 C C . ARG A 1 211 ? -33.335 -8.978 41.809 1.00 94.88 211 ARG A C 1
ATOM 1671 O O . ARG A 1 211 ? -34.497 -8.851 42.181 1.00 94.88 211 ARG A O 1
ATOM 1678 N N . LYS A 1 212 ? -32.429 -8.006 41.922 1.00 94.38 212 LYS A N 1
ATOM 1679 C CA . LYS A 1 212 ? -32.761 -6.681 42.452 1.00 94.38 212 LYS A CA 1
ATOM 1680 C C . LYS A 1 212 ? -33.704 -5.926 41.526 1.00 94.38 212 LYS A C 1
ATOM 1682 O O . LYS A 1 212 ? -34.697 -5.411 42.024 1.00 94.38 212 LYS A O 1
ATOM 1687 N N . VAL A 1 213 ? -33.434 -5.918 40.218 1.00 94.19 213 VAL A N 1
ATOM 1688 C CA . VAL A 1 213 ? -34.312 -5.295 39.217 1.00 94.19 213 VAL A CA 1
ATOM 1689 C C . VAL A 1 213 ? -35.714 -5.885 39.325 1.00 94.19 213 VAL A C 1
ATOM 1691 O O . VAL A 1 213 ? -36.657 -5.152 39.593 1.00 94.19 213 VAL A O 1
ATOM 1694 N N . LEU A 1 214 ? -35.852 -7.214 39.268 1.00 93.69 214 LEU A N 1
ATOM 1695 C CA . LEU A 1 214 ? -37.160 -7.872 39.368 1.00 93.69 214 LEU A CA 1
ATOM 1696 C C . LEU A 1 214 ? -37.865 -7.615 40.710 1.00 93.69 214 LEU A C 1
ATOM 1698 O O . LEU A 1 214 ? -39.087 -7.492 40.746 1.00 93.69 214 LEU A O 1
ATOM 1702 N N . ASN A 1 215 ? -37.127 -7.524 41.819 1.00 94.81 215 ASN A N 1
ATOM 1703 C CA . ASN A 1 215 ? -37.710 -7.183 43.118 1.00 94.81 215 ASN A CA 1
ATOM 1704 C C . ASN A 1 215 ? -38.213 -5.736 43.161 1.00 94.81 215 ASN A C 1
ATOM 1706 O O . ASN A 1 215 ? -39.292 -5.492 43.699 1.00 94.81 215 ASN A O 1
ATOM 1710 N N . TYR A 1 216 ? -37.458 -4.789 42.601 1.00 94.69 216 TYR A N 1
ATOM 1711 C CA . TYR A 1 216 ? -37.876 -3.393 42.516 1.00 94.69 216 TYR A CA 1
ATOM 1712 C C . TYR A 1 216 ? -39.053 -3.207 41.556 1.00 94.69 216 TYR A C 1
ATOM 1714 O O . TYR A 1 216 ? -39.997 -2.515 41.917 1.00 94.69 216 TYR A O 1
ATOM 1722 N N . CYS A 1 217 ? -39.064 -3.894 40.412 1.00 91.88 217 CYS A N 1
ATOM 1723 C CA . CYS A 1 217 ? -40.204 -3.938 39.495 1.00 91.88 217 CYS A CA 1
ATOM 1724 C C . CYS A 1 217 ? -41.471 -4.467 40.189 1.00 91.88 217 CYS A C 1
ATOM 1726 O O . CYS A 1 217 ? -42.509 -3.819 40.147 1.00 91.88 217 CYS A O 1
ATOM 1728 N N . ARG A 1 218 ? -41.386 -5.579 40.934 1.00 93.25 218 ARG A N 1
ATOM 1729 C CA . ARG A 1 218 ? -42.525 -6.088 41.727 1.00 93.25 218 ARG A CA 1
ATOM 1730 C C . ARG A 1 218 ? -42.986 -5.114 42.810 1.00 93.25 218 ARG A C 1
ATOM 1732 O O . ARG A 1 218 ? -44.178 -5.001 43.075 1.00 93.25 218 ARG A O 1
ATOM 1739 N N . ALA A 1 219 ? -42.050 -4.433 43.472 1.00 90.50 219 ALA A N 1
ATOM 1740 C CA . ALA A 1 219 ? -42.383 -3.423 44.473 1.00 90.50 219 ALA A CA 1
ATOM 1741 C C . ALA A 1 219 ? -43.051 -2.194 43.838 1.00 90.50 219 ALA A C 1
ATOM 1743 O O . ALA A 1 219 ? -43.956 -1.621 44.442 1.00 90.50 219 ALA A O 1
ATOM 1744 N N . ALA A 1 220 ? -42.625 -1.815 42.630 1.00 90.56 220 ALA A N 1
ATOM 1745 C CA . ALA A 1 220 ? -43.250 -0.763 41.846 1.00 90.56 220 ALA A CA 1
ATOM 1746 C C . ALA A 1 220 ? -44.689 -1.152 41.492 1.00 90.56 220 ALA A C 1
ATOM 1748 O O . ALA A 1 220 ? -45.608 -0.414 41.833 1.00 90.56 220 ALA A O 1
ATOM 1749 N N . GLU A 1 221 ? -44.882 -2.354 40.945 1.00 89.81 221 GLU A N 1
ATOM 1750 C CA . GLU A 1 221 ? -46.189 -2.906 40.583 1.00 89.81 221 GLU A CA 1
ATOM 1751 C C . GLU A 1 221 ? -47.163 -2.924 41.774 1.00 89.81 221 GLU A C 1
ATOM 1753 O O . GLU A 1 221 ? -48.251 -2.357 41.700 1.00 89.81 221 GLU A O 1
ATOM 1758 N N . ALA A 1 222 ? -46.740 -3.466 42.921 1.00 88.38 222 ALA A N 1
ATOM 1759 C CA . ALA A 1 222 ? -47.548 -3.486 44.145 1.00 88.38 222 ALA A CA 1
ATOM 1760 C C . ALA A 1 222 ? -47.815 -2.085 44.733 1.00 88.38 222 ALA A C 1
ATOM 1762 O O . ALA A 1 222 ? -48.750 -1.896 45.516 1.00 88.38 222 ALA A O 1
ATOM 1763 N N . GLY A 1 223 ? -46.963 -1.111 44.405 1.00 85.31 223 GLY A N 1
ATOM 1764 C CA . GLY A 1 223 ? -47.100 0.279 44.818 1.00 85.31 223 GLY A CA 1
ATOM 1765 C C . GLY A 1 223 ? -48.082 1.077 43.962 1.00 85.31 223 GLY A C 1
ATOM 1766 O O . GLY A 1 223 ? -48.610 2.069 44.463 1.00 85.31 223 GLY A O 1
ATOM 1767 N N . MET A 1 224 ? -48.354 0.656 42.720 1.00 83.31 224 MET A N 1
ATOM 1768 C CA . MET A 1 224 ? -49.141 1.442 41.757 1.00 83.31 224 MET A CA 1
ATOM 1769 C C . MET A 1 224 ? -50.555 1.760 42.255 1.00 83.31 224 MET A C 1
ATOM 1771 O O . MET A 1 224 ? -51.022 2.877 42.072 1.00 83.31 224 MET A O 1
ATOM 1775 N N . GLU A 1 225 ? -51.212 0.826 42.947 1.00 79.19 225 GLU A N 1
ATOM 1776 C CA . GLU A 1 225 ? -52.583 1.012 43.452 1.00 79.19 225 GLU A CA 1
ATOM 1777 C C . GLU A 1 225 ? -52.665 1.865 44.728 1.00 79.19 225 GLU A C 1
ATOM 1779 O O . GLU A 1 225 ? -53.732 2.362 45.083 1.00 79.19 225 GLU A O 1
ATOM 1784 N N . LYS A 1 226 ? -51.554 2.007 45.461 1.00 81.62 226 LYS A N 1
ATOM 1785 C CA . LYS A 1 226 ? -51.545 2.591 46.815 1.00 81.62 226 LYS A CA 1
ATOM 1786 C C . LYS A 1 226 ? -50.852 3.943 46.876 1.00 81.62 226 LYS A C 1
ATOM 1788 O O . LYS A 1 226 ? -51.285 4.822 47.613 1.00 81.62 226 LYS A O 1
ATOM 1793 N N . ASP A 1 227 ? -49.732 4.081 46.174 1.00 87.81 227 ASP A N 1
ATOM 1794 C CA . ASP A 1 227 ? -48.875 5.263 46.202 1.00 87.81 227 ASP A CA 1
ATOM 1795 C C . ASP A 1 227 ? -47.984 5.281 44.949 1.00 87.81 227 ASP A C 1
ATOM 1797 O O . ASP A 1 227 ? -46.876 4.733 44.927 1.00 87.81 227 ASP A O 1
ATOM 1801 N N . ILE A 1 228 ? -48.468 5.955 43.904 1.00 87.88 228 ILE A N 1
ATOM 1802 C CA . ILE A 1 228 ? -47.780 6.081 42.611 1.00 87.88 228 ILE A CA 1
ATOM 1803 C C . ILE A 1 228 ? -46.378 6.696 42.771 1.00 87.88 228 ILE A C 1
ATOM 1805 O O . ILE A 1 228 ? -45.448 6.322 42.055 1.00 87.88 228 ILE A O 1
ATOM 1809 N N . LYS A 1 229 ? -46.164 7.586 43.753 1.00 87.12 229 LYS A N 1
ATOM 1810 C CA . LYS A 1 229 ? -44.836 8.172 44.003 1.00 87.12 229 LYS A CA 1
ATOM 1811 C C . LYS A 1 229 ? -43.862 7.134 44.558 1.00 87.12 229 LYS A C 1
ATOM 1813 O O . LYS A 1 229 ? -42.678 7.170 44.221 1.00 87.12 229 LYS A O 1
ATOM 1818 N N . LYS A 1 230 ? -44.325 6.208 45.405 1.00 87.88 230 LYS A N 1
ATOM 1819 C CA . LYS A 1 230 ? -43.505 5.065 45.846 1.00 87.88 230 LYS A CA 1
ATOM 1820 C C . LYS A 1 230 ? -43.248 4.081 44.710 1.00 87.88 230 LYS A C 1
ATOM 1822 O O . LYS A 1 230 ? -42.123 3.593 44.622 1.00 87.88 230 LYS A O 1
ATOM 1827 N N . ALA A 1 231 ? -44.232 3.842 43.843 1.00 88.06 231 ALA A N 1
ATOM 1828 C CA . ALA A 1 231 ? -44.058 2.999 42.663 1.00 88.06 231 ALA A CA 1
ATOM 1829 C C . ALA A 1 231 ? -42.960 3.547 41.734 1.00 88.06 231 ALA A C 1
ATOM 1831 O O . ALA A 1 231 ? -42.003 2.840 41.426 1.00 88.06 231 ALA A O 1
ATOM 1832 N N . ALA A 1 232 ? -43.022 4.841 41.409 1.00 88.56 232 ALA A N 1
ATOM 1833 C CA . ALA A 1 232 ? -42.018 5.519 40.588 1.00 88.56 232 ALA A CA 1
ATOM 1834 C C . ALA A 1 232 ? -40.613 5.482 41.214 1.00 88.56 232 ALA A C 1
ATOM 1836 O O . ALA A 1 232 ? -39.624 5.238 40.529 1.00 88.56 232 ALA A O 1
ATOM 1837 N N . LYS A 1 233 ? -40.504 5.658 42.540 1.00 91.81 233 LYS A N 1
ATOM 1838 C CA . LYS A 1 233 ? -39.218 5.524 43.247 1.00 91.81 233 LYS A CA 1
ATOM 1839 C C . LYS A 1 233 ? -38.651 4.108 43.173 1.00 91.81 233 LYS A C 1
ATOM 1841 O O . LYS A 1 233 ? -37.441 3.950 43.041 1.00 91.81 233 LYS A O 1
ATOM 1846 N N . ALA A 1 234 ? -39.493 3.084 43.300 1.00 90.62 234 ALA A N 1
ATOM 1847 C CA . ALA A 1 234 ? -39.050 1.702 43.158 1.00 90.62 234 ALA A CA 1
ATOM 1848 C C . ALA A 1 234 ? -38.571 1.431 41.724 1.00 90.62 234 ALA A C 1
ATOM 1850 O O . ALA A 1 234 ? -37.524 0.811 41.548 1.00 90.62 234 ALA A O 1
ATOM 1851 N N . LEU A 1 235 ? -39.265 1.969 40.719 1.00 91.50 235 LEU A N 1
ATOM 1852 C CA . LEU A 1 235 ? -38.856 1.839 39.327 1.00 91.50 235 LEU A CA 1
ATOM 1853 C C . LEU A 1 235 ? -37.525 2.564 39.036 1.00 91.50 235 LEU A C 1
ATOM 1855 O O . LEU A 1 235 ? -36.637 1.973 38.431 1.00 91.50 235 LEU A O 1
ATOM 1859 N N . ASP A 1 236 ? -37.288 3.761 39.581 1.00 92.44 236 ASP A N 1
ATOM 1860 C CA . ASP A 1 236 ? -35.977 4.436 39.487 1.00 92.44 236 ASP A CA 1
ATOM 1861 C C . ASP A 1 236 ? -34.832 3.584 40.078 1.00 92.44 236 ASP A C 1
ATOM 1863 O O . ASP A 1 236 ? -33.730 3.504 39.527 1.00 92.44 236 ASP A O 1
ATOM 1867 N N . MET A 1 237 ? -35.094 2.872 41.179 1.00 93.69 237 MET A N 1
ATOM 1868 C CA . MET A 1 237 ? -34.126 1.931 41.753 1.00 93.69 237 MET A CA 1
ATOM 1869 C C . MET A 1 237 ? -33.915 0.694 40.868 1.00 93.69 237 MET A C 1
ATOM 1871 O O . MET A 1 237 ? -32.790 0.194 40.793 1.00 93.69 237 MET A O 1
ATOM 1875 N N . ALA A 1 238 ? -34.956 0.221 40.174 1.00 91.94 238 ALA A N 1
ATOM 1876 C CA . ALA A 1 238 ? -34.834 -0.834 39.171 1.00 91.94 238 ALA A CA 1
ATOM 1877 C C . ALA A 1 238 ? -33.935 -0.383 38.008 1.00 91.94 238 ALA A C 1
ATOM 1879 O O . ALA A 1 238 ? -33.002 -1.103 37.656 1.00 91.94 238 ALA A O 1
ATOM 1880 N N . LYS A 1 239 ? -34.131 0.839 37.496 1.00 93.50 239 LYS A N 1
ATOM 1881 C CA . LYS A 1 239 ? -33.322 1.427 36.415 1.00 93.50 239 LYS A CA 1
ATOM 1882 C C . LYS A 1 239 ? -31.834 1.475 36.763 1.00 93.50 239 LYS A C 1
ATOM 1884 O O . LYS A 1 239 ? -30.993 1.017 35.994 1.00 93.50 239 LYS A O 1
ATOM 1889 N N . LYS A 1 240 ? -31.500 1.939 37.972 1.00 93.25 240 LYS A N 1
ATOM 1890 C CA . LYS A 1 240 ? -30.111 1.990 38.470 1.00 93.25 240 LYS A CA 1
ATOM 1891 C C . LYS A 1 240 ? -29.433 0.622 38.530 1.00 93.25 240 LYS A C 1
ATOM 1893 O O . LYS A 1 240 ? -28.222 0.527 38.352 1.00 93.25 240 LYS A O 1
ATOM 1898 N N . GLU A 1 241 ? -30.189 -0.436 38.810 1.00 92.44 241 GLU A N 1
ATOM 1899 C CA . GLU A 1 241 ? -29.673 -1.809 38.826 1.00 92.44 241 GLU A CA 1
ATOM 1900 C C . GLU A 1 241 ? -29.709 -2.472 37.433 1.00 92.44 241 GLU A C 1
ATOM 1902 O O . GLU A 1 241 ? -29.028 -3.480 37.235 1.00 92.44 241 GLU A O 1
ATOM 1907 N N . LEU A 1 242 ? -30.443 -1.902 36.467 1.00 91.88 242 LEU A N 1
ATOM 1908 C CA . LEU A 1 242 ? -30.485 -2.327 35.064 1.00 91.88 242 LEU A CA 1
ATOM 1909 C C . LEU A 1 242 ? -29.275 -1.809 34.267 1.00 91.88 242 LEU A C 1
ATOM 1911 O O . LEU A 1 242 ? -28.694 -2.572 33.496 1.00 91.88 242 LEU A O 1
ATOM 1915 N N . GLU A 1 243 ? -28.816 -0.576 34.510 1.00 91.69 243 GLU A N 1
ATOM 1916 C CA . GLU A 1 243 ? -27.666 0.019 33.797 1.00 91.69 243 GLU A CA 1
ATOM 1917 C C . GLU A 1 243 ? -26.387 -0.856 33.797 1.00 91.69 243 GLU A C 1
ATOM 1919 O O . GLU A 1 243 ? -25.710 -0.947 32.768 1.00 91.69 243 GLU A O 1
ATOM 1924 N N . PRO A 1 244 ? -25.985 -1.526 34.902 1.00 87.44 244 PRO A N 1
ATOM 1925 C CA . PRO A 1 244 ? -24.838 -2.434 34.877 1.00 87.44 244 PRO A CA 1
ATOM 1926 C C . PRO A 1 244 ? -25.058 -3.670 33.994 1.00 87.44 244 PRO A C 1
ATOM 1928 O O . PRO A 1 244 ? -24.095 -4.176 33.411 1.00 87.44 244 PRO A O 1
ATOM 1931 N N . LEU A 1 245 ? -26.298 -4.168 33.900 1.00 90.69 245 LEU A N 1
ATOM 1932 C CA . LEU A 1 245 ? -26.652 -5.290 33.025 1.00 90.69 245 LEU A CA 1
ATOM 1933 C C . LEU A 1 245 ? -26.611 -4.873 31.556 1.00 90.69 245 LEU A C 1
ATOM 1935 O O . LEU A 1 245 ? -26.047 -5.611 30.751 1.00 90.69 245 LEU A O 1
ATOM 1939 N N . GLU A 1 246 ? -27.130 -3.689 31.231 1.00 90.81 246 GLU A N 1
ATOM 1940 C CA . GLU A 1 246 ? -27.074 -3.100 29.888 1.00 90.81 246 GLU A CA 1
ATOM 1941 C C . GLU A 1 246 ? -25.620 -2.935 29.420 1.00 90.81 246 GLU A C 1
ATOM 1943 O O . GLU A 1 246 ? -25.231 -3.448 28.371 1.00 90.81 246 GLU A O 1
ATOM 1948 N N . LYS A 1 247 ? -24.755 -2.352 30.263 1.00 87.00 247 LYS A N 1
ATOM 1949 C CA . LYS A 1 247 ? -23.319 -2.194 29.960 1.00 87.00 247 LYS A CA 1
ATOM 1950 C C . LYS A 1 247 ? -22.629 -3.529 29.667 1.00 87.00 247 LYS A C 1
ATOM 1952 O O . LYS A 1 247 ? -21.839 -3.624 28.726 1.00 87.00 247 LYS A O 1
ATOM 1957 N N . LEU A 1 248 ? -22.916 -4.566 30.458 1.00 88.00 248 LEU A N 1
ATOM 1958 C CA . LEU A 1 248 ? -22.379 -5.913 30.226 1.00 88.00 248 LEU A CA 1
ATOM 1959 C C . LEU A 1 248 ? -22.962 -6.553 28.958 1.00 88.00 248 LEU A C 1
ATOM 1961 O O . LEU A 1 248 ? -22.243 -7.245 28.232 1.00 88.00 248 LEU A O 1
ATOM 1965 N N . HIS A 1 249 ? -24.248 -6.333 28.682 1.00 90.25 249 HIS A N 1
ATOM 1966 C CA . HIS A 1 249 ? -24.910 -6.813 27.475 1.00 90.25 249 HIS A CA 1
ATOM 1967 C C . HIS A 1 249 ? -24.274 -6.219 26.211 1.00 90.25 249 HIS A C 1
ATOM 1969 O O . HIS A 1 249 ? -23.921 -6.967 25.291 1.00 90.25 249 HIS A O 1
ATOM 1975 N N . ASP A 1 250 ? -24.056 -4.907 26.186 1.00 85.25 250 ASP A N 1
ATOM 1976 C CA . ASP A 1 250 ? -23.434 -4.201 25.068 1.00 85.25 250 ASP A CA 1
ATOM 1977 C C . ASP A 1 250 ? -21.987 -4.635 24.843 1.00 85.25 250 ASP A C 1
ATOM 1979 O O . ASP A 1 250 ? -21.578 -4.930 23.710 1.00 85.25 250 ASP A O 1
ATOM 1983 N N . GLU A 1 251 ? -21.210 -4.741 25.926 1.00 82.19 251 GLU A N 1
ATOM 1984 C CA . GLU A 1 251 ? -19.832 -5.222 25.874 1.00 82.19 251 GLU A CA 1
ATOM 1985 C C . GLU A 1 251 ? -19.778 -6.630 25.266 1.00 82.19 251 GLU A C 1
ATOM 1987 O O . GLU A 1 251 ? -19.018 -6.883 24.324 1.00 82.19 251 GLU A O 1
ATOM 1992 N N . PHE A 1 252 ? -20.630 -7.548 25.728 1.00 87.44 252 PHE A N 1
ATOM 1993 C CA . PHE A 1 252 ? -20.636 -8.925 25.237 1.00 87.44 252 PHE A CA 1
ATOM 1994 C C . PHE A 1 252 ? -21.176 -9.028 23.807 1.00 87.44 252 PHE A C 1
ATOM 1996 O O . PHE A 1 252 ? -20.632 -9.785 23.000 1.00 87.44 252 PHE A O 1
ATOM 2003 N N . THR A 1 253 ? -22.168 -8.227 23.426 1.00 84.69 253 THR A N 1
ATOM 2004 C CA . THR A 1 253 ? -22.654 -8.163 22.039 1.00 84.69 253 THR A CA 1
ATOM 2005 C C . THR A 1 253 ? -21.566 -7.657 21.086 1.00 84.69 253 THR A C 1
ATOM 2007 O O . THR A 1 253 ? -21.393 -8.189 19.983 1.00 84.69 253 THR A O 1
ATOM 2010 N N . SER A 1 254 ? -20.775 -6.673 21.517 1.00 81.00 254 SER A N 1
ATOM 2011 C CA . SER A 1 254 ? -19.611 -6.174 20.778 1.00 81.00 254 SER A CA 1
ATOM 2012 C C . SER A 1 254 ? -18.527 -7.249 20.635 1.00 81.00 254 SER A C 1
ATOM 2014 O O . SER A 1 254 ? -18.037 -7.482 19.525 1.00 81.00 254 SER A O 1
ATOM 2016 N N . VAL A 1 255 ? -18.209 -7.977 21.712 1.00 82.25 255 VAL A N 1
ATOM 2017 C CA . VAL A 1 255 ? -17.252 -9.099 21.689 1.00 82.25 255 VAL A CA 1
ATOM 2018 C C . VAL A 1 255 ? -17.711 -10.211 20.745 1.00 82.25 255 VAL A C 1
ATOM 2020 O O . VAL A 1 255 ? -16.912 -10.686 19.941 1.00 82.25 255 VAL A O 1
ATOM 2023 N N . ALA A 1 256 ? -18.995 -10.588 20.764 1.00 81.94 256 ALA A N 1
ATOM 2024 C CA . ALA A 1 256 ? -19.539 -11.615 19.868 1.00 81.94 256 ALA A CA 1
ATOM 2025 C C . ALA A 1 256 ? -19.321 -11.268 18.389 1.00 81.94 256 ALA A C 1
ATOM 2027 O O . ALA A 1 256 ? -19.033 -12.147 17.574 1.00 81.94 256 ALA A O 1
ATOM 2028 N N . LYS A 1 257 ? -19.449 -9.980 18.044 1.00 79.88 257 LYS A N 1
ATOM 2029 C CA . LYS A 1 257 ? -19.262 -9.474 16.679 1.00 79.88 257 LYS A CA 1
ATOM 2030 C C . LYS A 1 257 ? -17.782 -9.360 16.306 1.00 79.88 257 LYS A C 1
ATOM 2032 O O . LYS A 1 257 ? -17.397 -9.794 15.223 1.00 79.88 257 LYS A O 1
ATOM 2037 N N . LYS A 1 258 ? -16.956 -8.772 17.179 1.00 76.88 258 LYS A N 1
ATOM 2038 C CA . LYS A 1 258 ? -15.561 -8.404 16.875 1.00 76.88 258 LYS A CA 1
ATOM 2039 C C . LYS A 1 258 ? -14.556 -9.537 17.086 1.00 76.88 258 LYS A C 1
ATOM 2041 O O . LYS A 1 258 ? -13.534 -9.546 16.410 1.00 76.88 258 LYS A O 1
ATOM 2046 N N . MET A 1 259 ? -14.851 -10.489 17.973 1.00 77.06 259 MET A N 1
ATOM 2047 C CA . MET A 1 259 ? -13.934 -11.565 18.378 1.00 77.06 259 MET A CA 1
ATOM 2048 C C . MET A 1 259 ? -14.433 -12.965 17.981 1.00 77.06 259 MET A C 1
ATOM 2050 O O . MET A 1 259 ? -14.182 -13.959 18.664 1.00 77.06 259 MET A O 1
ATOM 2054 N N . ARG A 1 260 ? -15.201 -13.072 16.886 1.00 79.75 260 ARG A N 1
ATOM 2055 C CA . ARG A 1 260 ? -15.852 -14.331 16.477 1.00 79.75 260 ARG A CA 1
ATOM 2056 C C . ARG A 1 260 ? -14.854 -15.470 16.240 1.00 79.75 260 ARG A C 1
ATOM 2058 O O . ARG A 1 260 ? -15.157 -16.616 16.571 1.00 79.75 260 ARG A O 1
ATOM 2065 N N . LYS A 1 261 ? -13.689 -15.166 15.661 1.00 76.38 261 LYS A N 1
ATOM 2066 C CA . LYS A 1 261 ? -12.648 -16.160 15.359 1.00 76.38 261 LYS A CA 1
ATOM 2067 C C . LYS A 1 261 ? -11.965 -16.635 16.644 1.00 76.38 261 LYS A C 1
ATOM 2069 O O . LYS A 1 261 ? -11.830 -17.830 16.862 1.00 76.38 261 LYS A O 1
ATOM 2074 N N . GLU A 1 262 ? -11.657 -15.707 17.535 1.00 79.06 262 GLU A N 1
ATOM 2075 C CA . GLU A 1 262 ? -11.008 -15.940 18.822 1.00 79.06 262 GLU A CA 1
ATOM 2076 C C . GLU A 1 262 ? -11.912 -16.756 19.757 1.00 79.06 262 GLU A C 1
ATOM 2078 O O . GLU A 1 262 ? -11.445 -17.669 20.431 1.00 79.06 262 GLU A O 1
ATOM 2083 N N . ILE A 1 263 ? -13.227 -16.491 19.759 1.00 80.00 263 ILE A N 1
ATOM 2084 C CA . ILE A 1 263 ? -14.214 -17.324 20.468 1.00 80.00 263 ILE A CA 1
ATOM 2085 C C . ILE A 1 263 ? -14.225 -18.743 19.894 1.00 80.00 263 ILE A C 1
ATOM 2087 O O . ILE A 1 263 ? -14.300 -19.705 20.655 1.00 80.00 263 ILE A O 1
ATOM 2091 N N . ALA A 1 264 ? -14.170 -18.887 18.566 1.00 81.38 264 ALA A N 1
ATOM 2092 C CA . ALA A 1 264 ? -14.194 -20.193 17.914 1.00 81.38 264 ALA A CA 1
ATOM 2093 C C . ALA A 1 264 ? -12.929 -21.021 18.195 1.00 81.38 264 ALA A C 1
ATOM 2095 O O . ALA A 1 264 ? -13.039 -22.236 18.338 1.00 81.38 264 ALA A O 1
ATOM 2096 N N . GLU A 1 265 ? -11.774 -20.363 18.295 1.00 82.19 265 GLU A N 1
ATOM 2097 C CA . GLU A 1 265 ? -10.459 -20.968 18.546 1.00 82.19 265 GLU A CA 1
ATOM 2098 C C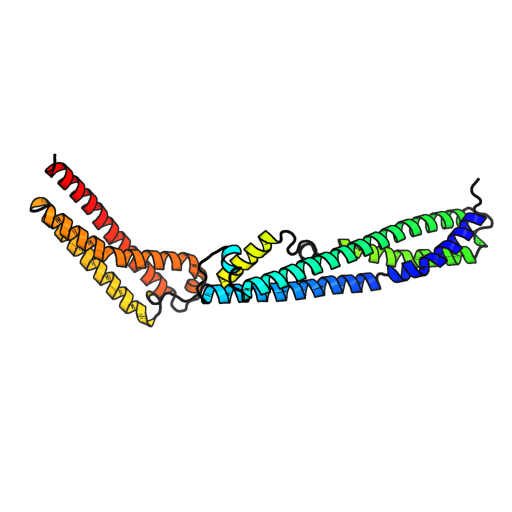 . GLU A 1 265 ? -10.144 -21.139 20.046 1.00 82.19 265 GLU A C 1
ATOM 2100 O O . GLU A 1 265 ? -9.192 -21.829 20.410 1.00 82.19 265 GLU A O 1
ATOM 2105 N N . SER A 1 266 ? -10.941 -20.542 20.937 1.00 78.94 266 SER A N 1
ATOM 2106 C CA . SER A 1 266 ? -10.742 -20.638 22.384 1.00 78.94 266 SER A CA 1
ATOM 2107 C C . SER A 1 266 ? -11.056 -22.035 22.921 1.00 78.94 266 SER A C 1
ATOM 2109 O O . SER A 1 266 ? -12.131 -22.590 22.677 1.00 78.94 266 SER A O 1
ATOM 2111 N N . LYS A 1 267 ? -10.168 -22.552 23.781 1.00 82.50 267 LYS A N 1
ATOM 2112 C CA . LYS A 1 267 ? -10.401 -23.776 24.575 1.00 82.50 267 LYS A CA 1
ATOM 2113 C C . LYS A 1 267 ? -11.649 -23.676 25.464 1.00 82.50 267 LYS A C 1
ATOM 2115 O O . LYS A 1 267 ? -12.261 -24.685 25.789 1.00 82.50 267 LYS A O 1
ATOM 2120 N N . ASP A 1 268 ? -12.061 -22.452 25.783 1.00 84.06 268 ASP A N 1
ATOM 2121 C CA . ASP A 1 268 ? -13.187 -22.139 26.658 1.00 84.06 268 ASP A CA 1
ATOM 2122 C C . ASP A 1 268 ? -14.454 -21.695 25.916 1.00 84.06 268 ASP A C 1
ATOM 2124 O O . ASP A 1 268 ? -15.385 -21.170 26.536 1.00 84.06 268 ASP A O 1
ATOM 2128 N N . LYS A 1 269 ? -14.518 -21.883 24.592 1.00 86.69 269 LYS A N 1
ATOM 2129 C CA . LYS A 1 269 ? -15.636 -21.451 23.737 1.00 86.69 269 LYS A CA 1
ATOM 2130 C C . LYS A 1 269 ? -17.011 -21.676 24.371 1.00 86.69 269 LYS A C 1
ATOM 2132 O O . LYS A 1 269 ? -17.822 -20.754 24.426 1.00 86.69 269 LYS A O 1
ATOM 2137 N N . ALA A 1 270 ? -17.271 -22.885 24.871 1.00 89.75 270 ALA A N 1
ATOM 2138 C CA . ALA A 1 270 ? -18.559 -23.243 25.461 1.00 89.75 270 ALA A CA 1
ATOM 2139 C C . ALA A 1 270 ? -18.898 -22.397 26.702 1.00 89.75 270 ALA A C 1
ATOM 2141 O O . ALA A 1 270 ? -20.029 -21.934 26.845 1.00 89.75 270 ALA A O 1
ATOM 2142 N N . ALA A 1 271 ? -17.919 -22.151 27.577 1.00 88.06 271 ALA A N 1
ATOM 2143 C CA . ALA A 1 271 ? -18.105 -21.349 28.783 1.00 88.06 271 ALA A CA 1
ATOM 2144 C C . ALA A 1 271 ? -18.314 -19.862 28.458 1.00 88.06 271 ALA A C 1
ATOM 2146 O O . ALA A 1 271 ? -19.177 -19.223 29.060 1.00 88.06 271 ALA A O 1
ATOM 2147 N N . ILE A 1 272 ? -17.568 -19.330 27.484 1.00 87.00 272 ILE A N 1
ATOM 2148 C CA . ILE A 1 272 ? -17.705 -17.945 27.012 1.00 87.00 272 ILE A CA 1
ATOM 2149 C C . ILE A 1 272 ? -19.097 -17.733 26.409 1.00 87.00 272 ILE A C 1
ATOM 2151 O O . ILE A 1 272 ? -19.833 -16.859 26.859 1.00 87.00 272 ILE A O 1
ATOM 2155 N N . VAL A 1 273 ? -19.501 -18.581 25.457 1.00 91.31 273 VAL A N 1
ATOM 2156 C CA . VAL A 1 273 ? -20.810 -18.481 24.789 1.00 91.31 273 VAL A CA 1
ATOM 2157 C C . VAL A 1 273 ? -21.960 -18.615 25.791 1.00 91.31 273 VAL A C 1
ATOM 2159 O O . VAL A 1 273 ? -22.929 -17.861 25.712 1.00 91.31 273 VAL A O 1
ATOM 2162 N N . LYS A 1 274 ? -21.849 -19.525 26.769 1.00 93.25 274 LYS A N 1
ATOM 2163 C CA . LYS A 1 274 ? -22.864 -19.693 27.818 1.00 93.25 274 LYS A CA 1
ATOM 2164 C C . LYS A 1 274 ? -23.011 -18.442 28.686 1.00 93.25 274 LYS A C 1
ATOM 2166 O O . LYS A 1 274 ? -24.137 -18.039 28.965 1.00 93.25 274 LYS A O 1
ATOM 2171 N N . LEU A 1 275 ? -21.901 -17.827 29.100 1.00 91.81 275 LEU A N 1
ATOM 2172 C CA . LEU A 1 275 ? -21.932 -16.596 29.891 1.00 91.81 275 LEU A CA 1
ATOM 2173 C C . LEU A 1 275 ? -22.548 -15.440 29.096 1.00 91.81 275 LEU A C 1
ATOM 2175 O O . LEU A 1 275 ? -23.440 -14.766 29.600 1.00 91.81 275 LEU A O 1
ATOM 2179 N N . MET A 1 276 ? -22.131 -15.257 27.841 1.00 91.88 276 MET A N 1
ATOM 2180 C CA . MET A 1 276 ? -22.679 -14.215 26.968 1.00 91.88 276 MET A CA 1
ATOM 2181 C C . MET A 1 276 ? -24.188 -14.368 26.773 1.00 91.88 276 MET A C 1
ATOM 2183 O O . MET A 1 276 ? -24.921 -13.386 26.860 1.00 91.88 276 MET A O 1
ATOM 2187 N N . LYS A 1 277 ? -24.657 -15.606 26.567 1.00 93.88 277 LYS A N 1
ATOM 2188 C CA . LYS A 1 277 ? -26.086 -15.904 26.475 1.00 93.88 277 LYS A CA 1
ATOM 2189 C C . LYS A 1 277 ? -26.815 -15.569 27.778 1.00 93.88 277 LYS A C 1
ATOM 2191 O O . LYS A 1 277 ? -27.823 -14.882 27.730 1.00 93.88 277 LYS A O 1
ATOM 2196 N N . SER A 1 278 ? -26.278 -15.982 28.926 1.00 92.62 278 SER A N 1
ATOM 2197 C CA . SER A 1 278 ? -26.890 -15.702 30.231 1.00 92.62 278 SER A CA 1
ATOM 2198 C C . SER A 1 278 ? -27.050 -14.206 30.498 1.00 92.62 278 SER A C 1
ATOM 2200 O O . SER A 1 278 ? -28.086 -13.806 31.007 1.00 92.62 278 SER A O 1
ATOM 2202 N N . VAL A 1 279 ? -26.052 -13.383 30.162 1.00 91.94 279 VAL A N 1
ATOM 2203 C CA . VAL A 1 279 ? -26.152 -11.923 30.337 1.00 91.94 279 VAL A CA 1
ATOM 2204 C C . VAL A 1 279 ? -27.209 -11.328 29.417 1.00 91.94 279 VAL A C 1
ATOM 2206 O O . VAL A 1 279 ? -28.008 -10.515 29.865 1.00 91.94 279 VAL A O 1
ATOM 2209 N N . ASN A 1 280 ? -27.239 -11.754 28.152 1.00 92.69 280 ASN A N 1
ATOM 2210 C CA . ASN A 1 280 ? -28.230 -11.286 27.187 1.00 92.69 280 ASN A CA 1
ATOM 2211 C C . ASN A 1 280 ? -29.662 -11.661 27.610 1.00 92.69 280 ASN A C 1
ATOM 2213 O O . ASN A 1 280 ? -30.552 -10.819 27.575 1.00 92.69 280 ASN A O 1
ATOM 2217 N N . ASP A 1 281 ? -29.869 -12.900 28.060 1.00 93.94 281 ASP A N 1
ATOM 2218 C CA . ASP A 1 281 ? -31.175 -13.378 28.516 1.00 93.94 281 ASP A CA 1
ATOM 2219 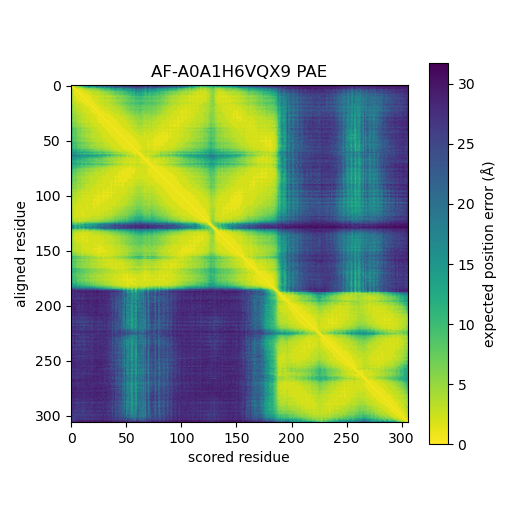C C . ASP A 1 281 ? -31.625 -12.637 29.794 1.00 93.94 281 ASP A C 1
ATOM 2221 O O . ASP A 1 281 ? -32.773 -12.201 29.870 1.00 93.94 281 ASP A O 1
ATOM 2225 N N . SER A 1 282 ? -30.727 -12.430 30.772 1.00 93.19 282 SER A N 1
ATOM 2226 C CA . SER A 1 282 ? -31.030 -11.666 31.994 1.00 93.19 282 SER A CA 1
ATOM 2227 C C . SER A 1 282 ? -31.351 -10.199 31.697 1.00 93.19 282 SER A C 1
ATOM 2229 O O . SER A 1 282 ? -32.315 -9.679 32.251 1.00 93.19 282 SER A O 1
ATOM 2231 N N . PHE A 1 283 ? -30.580 -9.540 30.822 1.00 93.94 283 PHE A N 1
ATOM 2232 C CA . PHE A 1 283 ? -30.843 -8.153 30.431 1.00 93.94 283 PHE A CA 1
ATOM 2233 C C . PHE A 1 283 ? -32.206 -8.027 29.747 1.00 93.94 283 PHE A C 1
ATOM 2235 O O . PHE A 1 283 ? -33.063 -7.333 30.273 1.00 93.94 283 PHE A O 1
ATOM 2242 N N . ARG A 1 284 ? -32.460 -8.785 28.670 1.00 94.38 284 ARG A N 1
ATOM 2243 C CA . ARG A 1 284 ? -33.734 -8.726 27.924 1.00 94.38 284 ARG A CA 1
ATOM 2244 C C . ARG A 1 284 ? -34.958 -8.981 28.792 1.00 94.38 284 ARG A C 1
ATOM 2246 O O . ARG A 1 284 ? -35.999 -8.373 28.586 1.00 94.38 284 ARG A O 1
ATOM 2253 N N . LYS A 1 285 ? -34.847 -9.910 29.741 1.00 93.69 285 LYS A N 1
ATOM 2254 C CA . LYS A 1 285 ? -35.927 -10.207 30.681 1.00 93.69 285 LYS A CA 1
ATOM 2255 C C . LYS A 1 285 ? -36.198 -9.030 31.619 1.00 93.69 285 LYS A C 1
ATOM 2257 O O . LYS A 1 285 ? -37.355 -8.713 31.857 1.00 93.69 285 LYS A O 1
ATOM 2262 N N . CYS A 1 286 ? -35.152 -8.433 32.187 1.00 93.69 286 CYS A N 1
ATOM 2263 C CA . CYS A 1 286 ? -35.288 -7.288 33.083 1.00 93.69 286 CYS A CA 1
ATOM 2264 C C . CYS A 1 286 ? -35.787 -6.038 32.353 1.00 93.69 286 CYS A C 1
ATOM 2266 O O . CYS A 1 286 ? -36.655 -5.360 32.881 1.00 93.69 286 CYS A O 1
ATOM 2268 N N . ASP A 1 287 ? -35.252 -5.782 31.162 1.00 94.94 287 ASP A N 1
ATOM 2269 C CA . ASP A 1 287 ? -35.592 -4.663 30.281 1.00 94.94 287 ASP A CA 1
ATOM 2270 C C . ASP A 1 287 ? -37.078 -4.697 29.903 1.00 94.94 287 ASP A C 1
ATOM 2272 O O . ASP A 1 287 ? -37.812 -3.767 30.201 1.00 94.94 287 ASP A O 1
ATOM 2276 N N . ALA A 1 288 ? -37.576 -5.847 29.432 1.00 93.19 288 ALA A N 1
ATOM 2277 C CA . ALA A 1 288 ? -38.990 -6.005 29.089 1.00 93.19 288 ALA A CA 1
ATOM 2278 C C . ALA A 1 288 ? -39.942 -5.777 30.278 1.00 93.19 288 ALA A C 1
ATOM 2280 O O . ALA A 1 288 ? -41.001 -5.179 30.118 1.00 93.19 288 ALA A O 1
ATOM 2281 N N . VAL A 1 289 ? -39.581 -6.257 31.476 1.00 92.69 289 VAL A N 1
ATOM 2282 C CA . VAL A 1 289 ? -40.395 -6.044 32.687 1.00 92.69 289 VAL A CA 1
ATOM 2283 C C . VAL A 1 289 ? -40.323 -4.588 33.151 1.00 92.69 289 VAL A C 1
ATOM 2285 O O . VAL A 1 289 ? -41.305 -4.064 33.672 1.00 92.69 289 VAL A O 1
ATOM 2288 N N . PHE A 1 290 ? -39.161 -3.952 33.006 1.00 94.38 290 PHE A N 1
ATOM 2289 C CA . PHE A 1 290 ? -38.971 -2.546 33.331 1.00 94.38 290 PHE A CA 1
ATOM 2290 C C . PHE A 1 290 ? -39.818 -1.659 32.414 1.00 94.38 290 PHE A C 1
ATOM 2292 O O . PHE A 1 290 ? -40.624 -0.893 32.932 1.00 94.38 290 PHE A O 1
ATOM 2299 N N . ASP A 1 291 ? -39.698 -1.827 31.095 1.00 92.81 291 ASP A N 1
ATOM 2300 C CA . ASP A 1 291 ? -40.411 -1.034 30.088 1.00 92.81 291 ASP A CA 1
ATOM 2301 C C . ASP A 1 291 ? -41.933 -1.146 30.248 1.00 92.81 291 ASP A C 1
ATOM 2303 O O . ASP A 1 291 ? -42.630 -0.134 30.284 1.00 92.81 291 ASP A O 1
ATOM 2307 N N . GLU A 1 292 ? -42.459 -2.362 30.444 1.00 92.25 292 GLU A N 1
ATOM 2308 C CA . GLU A 1 292 ? -43.899 -2.568 30.659 1.00 92.25 292 GLU A CA 1
ATOM 2309 C C . GLU A 1 292 ? -44.413 -1.820 31.906 1.00 92.25 292 GLU A C 1
ATOM 2311 O O . GLU A 1 292 ? -45.549 -1.339 31.935 1.00 92.25 292 GLU A O 1
ATOM 2316 N N . LEU A 1 293 ? -43.600 -1.731 32.962 1.00 90.31 293 LEU A N 1
ATOM 2317 C CA . LEU A 1 293 ? -43.971 -1.028 34.191 1.00 90.31 293 LEU A CA 1
ATOM 2318 C C . LEU A 1 293 ? -43.779 0.487 34.089 1.00 90.31 293 LEU A C 1
ATOM 2320 O O . LEU A 1 293 ? -44.581 1.213 34.673 1.00 90.31 293 LEU A O 1
ATOM 2324 N N . ASP A 1 294 ? -42.761 0.955 33.368 1.00 91.69 294 ASP A N 1
ATOM 2325 C CA . ASP A 1 294 ? -42.528 2.379 33.096 1.00 91.69 294 ASP A CA 1
ATOM 2326 C C . ASP A 1 294 ? -43.726 2.972 32.349 1.00 91.69 294 ASP A C 1
ATOM 2328 O O . ASP A 1 294 ? -44.348 3.919 32.831 1.00 91.69 294 ASP A O 1
ATOM 2332 N N . GLU A 1 295 ? -44.173 2.303 31.279 1.00 91.69 295 GLU A N 1
ATOM 2333 C CA . GLU A 1 295 ? -45.363 2.700 30.517 1.00 91.69 295 GLU A CA 1
ATOM 2334 C C . GLU A 1 295 ? -46.633 2.755 31.387 1.00 91.69 295 GLU A C 1
ATOM 2336 O O . GLU A 1 295 ? -47.430 3.695 31.292 1.00 91.69 295 GLU A O 1
ATOM 2341 N N . LYS A 1 296 ? -46.835 1.765 32.270 1.00 90.06 296 LYS A N 1
ATOM 2342 C CA . LYS A 1 296 ? -47.997 1.724 33.178 1.00 90.06 296 LYS A CA 1
ATOM 2343 C C . LYS A 1 296 ? -47.963 2.841 34.220 1.00 90.06 296 LYS A C 1
ATOM 2345 O O . LYS A 1 296 ? -49.005 3.433 34.509 1.00 90.06 296 LYS A O 1
ATOM 2350 N N . ILE A 1 297 ? -46.797 3.119 34.802 1.00 87.81 297 ILE A N 1
ATOM 2351 C CA . ILE A 1 297 ? -46.645 4.167 35.817 1.00 87.81 297 ILE A CA 1
ATOM 2352 C C . ILE A 1 297 ? -46.823 5.548 35.190 1.00 87.81 297 ILE A C 1
ATOM 2354 O O . ILE A 1 297 ? -47.530 6.372 35.772 1.00 87.81 297 ILE A O 1
ATOM 2358 N N . ASP A 1 298 ? -46.262 5.788 34.007 1.00 87.69 298 ASP A N 1
ATOM 2359 C CA . ASP A 1 298 ? -46.434 7.046 33.278 1.00 87.69 298 ASP A CA 1
ATOM 2360 C C . ASP A 1 298 ? -47.907 7.297 32.930 1.00 87.69 298 ASP A C 1
ATOM 2362 O O . ASP A 1 298 ? -48.434 8.387 33.178 1.00 87.69 298 ASP A O 1
ATOM 2366 N N . ALA A 1 299 ? -48.616 6.270 32.448 1.00 87.69 299 ALA A N 1
ATOM 2367 C CA . ALA A 1 299 ? -50.050 6.360 32.182 1.00 87.69 299 ALA A CA 1
ATOM 2368 C C . ALA A 1 299 ? -50.862 6.679 33.453 1.00 87.69 299 ALA A C 1
ATOM 2370 O O . ALA A 1 299 ? -51.744 7.542 33.429 1.00 87.69 299 ALA A O 1
ATOM 2371 N N . ALA A 1 300 ? -50.546 6.031 34.579 1.00 84.44 300 ALA A N 1
ATOM 2372 C CA . ALA A 1 300 ? -51.215 6.276 35.857 1.00 84.44 300 ALA A CA 1
ATOM 2373 C C . ALA A 1 300 ? -50.927 7.684 36.414 1.00 84.44 300 ALA A C 1
ATOM 2375 O O . ALA A 1 300 ? -51.816 8.330 36.971 1.00 84.44 300 ALA A O 1
ATOM 2376 N N . GLN A 1 301 ? -49.704 8.196 36.245 1.00 84.38 301 GLN A N 1
ATOM 2377 C CA . GLN A 1 301 ? -49.347 9.563 36.635 1.00 84.38 301 GLN A CA 1
ATOM 2378 C C . GLN A 1 301 ? -50.059 10.614 35.782 1.00 84.38 301 GLN A C 1
ATOM 2380 O O . GLN A 1 301 ? -50.493 11.634 36.317 1.00 84.38 301 GLN A O 1
ATOM 2385 N N . ALA A 1 302 ? -50.199 10.374 34.477 1.00 84.56 302 ALA A N 1
ATOM 2386 C CA . ALA A 1 302 ? -50.924 11.269 33.584 1.00 84.56 302 ALA A CA 1
ATOM 2387 C C . ALA A 1 302 ? -52.405 11.387 33.981 1.00 84.56 302 ALA A C 1
ATOM 2389 O O . ALA A 1 302 ? -52.924 12.497 34.046 1.00 84.56 302 ALA A O 1
ATOM 2390 N N . GLN A 1 303 ? -53.051 10.268 34.325 1.00 80.56 303 GLN A N 1
ATOM 2391 C CA . GLN A 1 303 ? -54.444 10.244 34.796 1.00 80.56 303 GLN A CA 1
ATOM 2392 C C . GLN A 1 303 ? -54.637 10.898 36.171 1.00 80.56 303 GLN A C 1
ATOM 2394 O O . GLN A 1 303 ? -55.681 11.480 36.434 1.00 80.56 303 GLN A O 1
ATOM 2399 N N . ALA A 1 304 ? -53.649 10.814 37.065 1.00 75.88 304 ALA A N 1
ATOM 2400 C CA . ALA A 1 304 ? -53.734 11.434 38.390 1.00 75.88 304 ALA A CA 1
ATOM 2401 C C . ALA A 1 304 ? -53.556 12.967 38.369 1.00 75.88 304 ALA A C 1
ATOM 2403 O O . ALA A 1 304 ? -53.885 13.630 39.353 1.00 75.88 304 ALA A O 1
ATOM 2404 N N . ASN A 1 305 ? -53.005 13.519 37.282 1.00 70.69 305 ASN A N 1
ATOM 2405 C CA . ASN A 1 305 ? -52.739 14.951 37.108 1.00 70.69 305 ASN A CA 1
ATOM 2406 C C . ASN A 1 305 ? -53.722 15.650 36.145 1.00 70.69 305 ASN A C 1
ATOM 2408 O O . ASN A 1 305 ? -53.609 16.864 35.963 1.00 70.69 305 ASN A O 1
ATOM 2412 N N . SER A 1 306 ? -54.633 14.898 35.517 1.00 59.50 306 SER A N 1
ATOM 2413 C CA . SER A 1 306 ? -55.740 15.400 34.686 1.00 59.50 306 SER A CA 1
ATOM 2414 C C . SER A 1 306 ? -57.001 15.615 35.510 1.00 59.50 306 SER A C 1
ATOM 2416 O O . SER A 1 306 ? -57.654 16.661 35.316 1.00 59.50 306 SER A O 1
#

Mean predicted aligned error: 13.63 Å

Radius of gyration: 39.11 Å; Cα contacts (8 Å, |Δi|>4): 268; chains: 1; bounding box: 86×39×107 Å